Protein 2H13 (pdb70)

Radius of gyration: 17.35 Å; Cα contacts (8 Å, |Δi|>4): 1013; chains: 2; bounding box: 45×33×44 Å

CATH classification: 2.130.10.10

Sequence (307 aa):
KPNYALKFTLAGHTKAVSSVKFSPNGEWLASSSADKLIKIWGAYDGKFEKTISGHKLGISDVAWSSDSNLLVSASDDKTLKIWDVSSGKCLKTLKGHSNYVFCCNFNPQSNLIVSGSFDESVRIWDVKTGKCLKTLPAHSDPVSAVHFNRDGSLIVSSSYDGLCRIWDTASGQCLKTLIDDDNPPVSFVKFSPNGKYILAATLDNTLKLWDYSKGKCLKTYTGHKNEKYCIFANFSVTGGKWIVSGSEDNLVYIWNLQTKEIVQKLQGHTDVVISTACHPTENIIASAALENDKTIKLWKSDCARTQ

Solvent-accessible surface area: 11505 Å² total

Organism: Homo sapiens (NCBI:txid9606)

B-factor: mean 12.11, std 8.73, range [2.0, 64.83]

Secondary structure (DSSP, 8-state):
----EEEEEE---SS-EEEEEE-TTSSEEEEEETTSEEEEEETTT--EEEEEE--SS-EEEEEE-TTSSEEEEEETTSEEEEEETTT--EEEEEE--SS-EEEEEE-SSSSEEEEEETTS-EEEEETTT--EEEEE---SS-EEEEEE-TTSSEEEEEETTS-EEEEETTT--EEEEE--SS-PPEEEEEE-TTSSEEEEEETTTEEEEEETTTTEEEEEE-SS--SSS---EEEE-SSS-EEEEE-TTS-EEEEETTT--EEEEE---SS-EEEEEE-SSSSEEEEEE-TTT--EEEEE---/----

GO terms:
  GO:0005634 nucleus (C, IDA)
  GO:0035097 histone methyltransferase complex (C, IDA)
  GO:0045815 transcription initiation-coupled chromatin remodeling (P, IDA)
  GO:0000123 histone acetyltransferase complex (C, IDA)
  GO:0044666 MLL3/4 complex (C, IDA)
  GO:0048188 Set1C/COMPASS complex (C, IDA)
  GO:0071339 MLL1 complex (C, IDA)
  GO:0005634 nucleus (C, EXP)
  GO:0005515 protein binding (F, IPI)
  GO:0005654 nucleoplasm (C, TAS)
  GO:0140672 ATAC complex (C, IDA)
  GO:0000122 negative regulation of transcription by RNA polymerase II (P, IDA)
  GO:0005654 nucleoplasm (C, IDA)
  GO:0140004 histone H3Q5ser reader activity (F, IDA)
  GO:0140109 histone H3K4me1 reader activity (F, IDA)
  GO:0051302 regulation of cell division (P, IDA)
  GO:0006357 regulation of transcription by RNA polymerase II (P, IDA)
  GO:0051726 regulation of cell cycle (P, IMP)
  GO:0090043 regulation of tubulin deacetylation (P, IMP)
  GO:0006355 regulation of DNA-templated transcription (P, IMP)

InterPro domains:
  IPR001680 WD40 repeat [PS50082] (41-82)
  IPR001680 WD40 repeat [PS50082] (83-124)
  IPR001680 WD40 repeat [PS50082] (125-166)
  IPR001680 WD40 repeat [PS50082] (167-208)
  IPR001680 WD40 repeat [PS50082] (210-251)
  IPR001680 WD40 repeat [PS50082] (252-296)
  IPR001680 WD40 repeat [SM00320] (34-73)
  IPR001680 WD40 repeat [SM00320] (76-115)
  IPR001680 WD40 repeat [SM00320] (118-157)
  IPR001680 WD40 repeat [SM00320] (160-199)
  IPR001680 WD40 repeat [SM00320] (202-242)
  IPR001680 WD40 repeat [SM00320] (245-287)
  IPR001680 WD40 repeat [SM00320] (290-331)
  IPR015943 WD40/YVTN repeat-like-containing domain superfamily [G3DSA:2.130.10.10] (20-334)
  IPR019775 WD40 repeat, conserved site [PS00678] (102-116)
  IPR019775 WD40 repeat, conserved site [PS00678] (144-158)
  IPR019775 WD40 repeat, conserved site [PS00678] (186-200)
  IPR019775 WD40 repeat, conserved site [PS00678] (274-288)
  IPR020472 PAC1/LIS1-like, WD-40 repeat [PR00320] (102-116)
  IPR020472 PAC1/LIS1-like, WD-40 repeat [PR00320] (144-158)

Structure (mmCIF, N/CA/C/O backbone):
data_2H13
#
_entry.id   2H13
#
_cell.length_a   78.680
_cell.length_b   98.860
_cell.length_c   80.580
_cell.angle_alpha   90.00
_cell.angle_beta   90.00
_cell.angle_gamma   90.00
#
_symmetry.space_group_name_H-M   'C 2 2 21'
#
loop_
_entity.id
_entity.type
_entity.pdbx_description
1 polymer 'WD-repeat protein 5'
2 polymer 'histone H3 lys-4 dimethylated'
3 water water
#
loop_
_atom_site.group_PDB
_atom_site.id
_atom_site.type_symbol
_atom_site.label_atom_id
_atom_site.label_alt_id
_atom_site.label_comp_id
_atom_site.label_asym_id
_atom_site.label_entity_id
_atom_site.label_seq_id
_atom_site.pdbx_PDB_ins_code
_atom_site.Cartn_x
_atom_site.Cartn_y
_atom_site.Cartn_z
_atom_site.occupancy
_atom_site.B_iso_or_equiv
_atom_site.auth_seq_id
_atom_site.auth_comp_id
_atom_site.auth_asym_id
_atom_site.auth_atom_id
_atom_site.pdbx_PDB_model_num
ATOM 1 N N . LYS A 1 15 ? -41.114 -7.474 -11.353 1.00 15.50 32 LYS A N 1
ATOM 2 C CA . LYS A 1 15 ? -40.195 -8.631 -11.632 1.00 15.34 32 LYS A CA 1
ATOM 3 C C . LYS A 1 15 ? -39.210 -8.219 -12.711 1.00 14.89 32 LYS A C 1
ATOM 4 O O . LYS A 1 15 ? -39.511 -7.359 -13.519 1.00 14.83 32 LYS A O 1
ATOM 10 N N . PRO A 1 16 ? -38.014 -8.821 -12.712 1.00 13.51 33 PRO A N 1
ATOM 11 C CA . PRO A 1 16 ? -37.062 -8.497 -13.766 1.00 13.11 33 PRO A CA 1
ATOM 12 C C . PRO A 1 16 ? -37.397 -9.223 -15.077 1.00 12.73 33 PRO A C 1
ATOM 13 O O . PRO A 1 16 ? -38.236 -10.126 -15.098 1.00 12.55 33 PRO A O 1
ATOM 17 N N . ASN A 1 17 ? -36.741 -8.836 -16.167 1.00 11.58 34 ASN A N 1
ATOM 18 C CA . ASN A 1 17 ? -36.931 -9.531 -17.444 1.00 12.54 34 ASN A CA 1
ATOM 19 C C . ASN A 1 17 ? -35.584 -9.849 -18.074 1.00 10.86 34 ASN A C 1
ATOM 20 O O . ASN A 1 17 ? -35.260 -9.416 -19.184 1.00 10.75 34 ASN A O 1
ATOM 25 N N . TYR A 1 18 ? -34.759 -10.590 -17.327 1.00 8.36 35 TYR A N 1
ATOM 26 C CA . TYR A 1 18 ? -33.457 -10.987 -17.876 1.00 8.85 35 TYR A CA 1
ATOM 27 C C . TYR A 1 18 ? -33.605 -11.793 -19.144 1.00 9.34 35 TYR A C 1
ATOM 28 O O . TYR A 1 18 ? -34.339 -12.797 -19.171 1.00 11.47 35 TYR A O 1
ATOM 37 N N . ALA A 1 19 ? -32.934 -11.335 -20.191 1.00 8.95 36 ALA A N 1
ATOM 38 C CA . ALA A 1 19 ? -32.933 -12.026 -21.477 1.00 8.68 36 ALA A CA 1
ATOM 39 C C . ALA A 1 19 ? -31.482 -12.284 -21.879 1.00 8.91 36 ALA A C 1
ATOM 40 O O . ALA A 1 19 ? -30.588 -11.442 -21.667 1.00 8.71 36 ALA A O 1
ATOM 42 N N . LEU A 1 20 ? -31.258 -13.440 -22.489 1.00 7.45 37 LEU A N 1
ATOM 43 C CA . LEU A 1 20 ? -29.921 -13.829 -22.902 1.00 7.42 37 LEU A CA 1
ATOM 44 C C . LEU A 1 20 ? -29.418 -12.911 -24.017 1.00 7.72 37 LEU A C 1
ATOM 45 O O . LEU A 1 20 ? -30.119 -12.746 -25.041 1.00 7.21 37 LEU A O 1
ATOM 50 N N . LYS A 1 21 ? -28.212 -12.358 -23.830 1.00 7.11 38 LYS A N 1
ATOM 51 C CA . LYS A 1 21 ? -27.602 -11.449 -24.792 1.00 7.25 38 LYS A CA 1
ATOM 52 C C . LYS A 1 21 ? -26.343 -12.033 -25.458 1.00 7.16 38 LYS A C 1
ATOM 53 O O . LYS A 1 21 ? -26.136 -11.860 -26.653 1.00 7.87 38 LYS A O 1
ATOM 59 N N . PHE A 1 22 ? -25.500 -12.728 -24.686 1.00 6.06 39 PHE A N 1
ATOM 60 C CA . PHE A 1 22 ? -24.267 -13.307 -25.240 1.00 7.04 39 PHE A CA 1
ATOM 61 C C . PHE A 1 22 ? -23.964 -14.620 -24.551 1.00 6.59 39 PHE A C 1
ATOM 62 O O . PHE A 1 22 ? -24.268 -14.791 -23.345 1.00 7.72 39 PHE A O 1
ATOM 70 N N . THR A 1 23 ? -23.367 -15.527 -25.336 1.00 6.81 40 THR A N 1
ATOM 71 C CA . THR A 1 23 ? -22.798 -16.769 -24.799 1.00 7.78 40 THR A CA 1
ATOM 72 C C . THR A 1 23 ? -21.298 -16.740 -25.088 1.00 7.23 40 THR A C 1
ATOM 73 O O . THR A 1 23 ? -20.873 -16.413 -26.215 1.00 7.07 40 THR A O 1
ATOM 77 N N . LEU A 1 24 ? -20.514 -17.020 -24.058 1.00 6.69 41 LEU A N 1
ATOM 78 C CA . LEU A 1 24 ? -19.048 -16.849 -24.112 1.00 7.60 41 LEU A CA 1
ATOM 79 C C . LEU A 1 24 ? -18.391 -18.221 -24.055 1.00 8.27 41 LEU A C 1
ATOM 80 O O . LEU A 1 24 ? -18.464 -18.915 -23.043 1.00 8.37 41 LEU A O 1
ATOM 85 N N . ALA A 1 25 ? -17.749 -18.592 -25.160 1.00 7.58 42 ALA A N 1
ATOM 86 C CA . ALA A 1 25 ? -17.090 -19.885 -25.286 1.00 7.04 42 ALA A CA 1
ATOM 87 C C . ALA A 1 25 ? -15.566 -19.665 -25.265 1.00 7.96 42 ALA A C 1
ATOM 88 O O . ALA A 1 25 ? -15.053 -18.689 -25.834 1.00 7.41 42 ALA A O 1
ATOM 90 N N . GLY A 1 26 ? -14.856 -20.528 -24.556 1.00 7.23 43 GLY A N 1
ATOM 91 C CA . GLY A 1 26 ? -13.384 -20.458 -24.618 1.00 6.62 43 GLY A CA 1
ATOM 92 C C . GLY A 1 26 ? -12.790 -21.445 -23.621 1.00 6.07 43 GLY A C 1
ATOM 93 O O . GLY A 1 26 ? -11.734 -22.067 -23.902 1.00 6.58 43 GLY A O 1
ATOM 94 N N . HIS A 1 27 ? -13.412 -21.587 -22.446 1.00 6.23 44 HIS A N 1
ATOM 95 C CA . HIS A 1 27 ? -12.797 -22.529 -21.479 1.00 6.16 44 HIS A CA 1
ATOM 96 C C . HIS A 1 27 ? -12.932 -23.953 -21.989 1.00 7.14 44 HIS A C 1
ATOM 97 O O . HIS A 1 27 ? -13.921 -24.263 -22.676 1.00 6.54 44 HIS A O 1
ATOM 104 N N . THR A 1 28 ? -11.903 -24.779 -21.732 1.00 5.43 45 THR A N 1
ATOM 105 C CA . THR A 1 28 ? -11.901 -26.162 -22.225 1.00 4.99 45 THR A CA 1
ATOM 106 C C . THR A 1 28 ? -12.364 -27.209 -21.221 1.00 5.24 45 THR A C 1
ATOM 107 O O . THR A 1 28 ? -12.429 -28.399 -21.550 1.00 5.27 45 THR A O 1
ATOM 111 N N . LYS A 1 29 ? -12.669 -26.763 -19.993 1.00 6.17 46 LYS A N 1
ATOM 112 C CA . LYS A 1 29 ? -13.304 -27.612 -18.973 1.00 6.15 46 LYS A CA 1
ATOM 113 C C . LYS A 1 29 ? -14.322 -26.726 -18.236 1.00 7.04 46 LYS A C 1
ATOM 114 O O . LYS A 1 29 ? -14.457 -25.502 -18.517 1.00 6.23 46 LYS A O 1
ATOM 120 N N . ALA A 1 30 ? -15.026 -27.377 -17.318 1.00 6.84 47 ALA A N 1
ATOM 121 C CA . ALA A 1 30 ? -16.002 -26.685 -16.461 1.00 6.46 47 ALA A CA 1
ATOM 122 C C . ALA A 1 30 ? -15.500 -25.282 -16.024 1.00 7.20 47 ALA A C 1
ATOM 123 O O . ALA A 1 30 ? -14.332 -25.116 -15.612 1.00 6.79 47 ALA A O 1
ATOM 125 N N . VAL A 1 31 ? -16.370 -24.304 -16.063 1.00 7.19 48 VAL A N 1
ATOM 126 C CA . VAL A 1 31 ? -16.077 -22.965 -15.507 1.00 6.56 48 VAL A CA 1
ATOM 127 C C . VAL A 1 31 ? -16.355 -23.073 -14.014 1.00 7.94 48 VAL A C 1
ATOM 128 O O . VAL A 1 31 ? -17.316 -23.732 -13.613 1.00 9.11 48 VAL A O 1
ATOM 132 N N . SER A 1 32 ? -15.507 -22.438 -13.191 1.00 6.47 49 SER A N 1
ATOM 133 C CA . SER A 1 32 ? -15.716 -22.495 -11.729 1.00 6.34 49 SER A CA 1
ATOM 134 C C . SER A 1 32 ? -16.253 -21.207 -11.108 1.00 6.66 49 SER A C 1
ATOM 135 O O . SER A 1 32 ? -16.962 -21.248 -10.097 1.00 6.19 49 SER A O 1
ATOM 138 N N . SER A 1 33 ? -15.884 -20.042 -11.643 1.00 6.28 50 SER A N 1
ATOM 139 C CA . SER A 1 33 ? -16.344 -18.773 -11.039 1.00 6.28 50 SER A CA 1
ATOM 140 C C . SER A 1 33 ? -16.319 -17.685 -12.116 1.00 8.21 50 SER A C 1
ATOM 141 O O . SER A 1 33 ? -15.450 -17.697 -13.023 1.00 9.23 50 SER A O 1
ATOM 145 N N . VAL A 1 34 ? -17.268 -16.756 -12.010 1.00 6.28 51 VAL A N 1
ATOM 146 C CA . VAL A 1 34 ? -17.253 -15.503 -12.814 1.00 6.45 51 VAL A CA 1
ATOM 147 C C . VAL A 1 34 ? -17.430 -14.312 -11.870 1.00 6.06 51 VAL A C 1
ATOM 148 O O . VAL A 1 34 ? -18.159 -14.399 -10.858 1.00 5.75 51 VAL A O 1
ATOM 152 N N . LYS A 1 35 ? -16.756 -13.203 -12.212 1.00 6.06 52 LYS A N 1
ATOM 153 C CA . LYS A 1 35 ? -16.831 -12.006 -11.361 1.00 5.79 52 LYS A CA 1
ATOM 154 C C . LYS A 1 35 ? -16.689 -10.775 -12.224 1.00 6.42 52 LYS A C 1
ATOM 155 O O . LYS A 1 35 ? -15.815 -10.746 -13.104 1.00 6.45 52 LYS A O 1
ATOM 161 N N . PHE A 1 36 ? -17.524 -9.774 -11.966 1.00 5.59 53 PHE A N 1
ATOM 162 C CA . PHE A 1 36 ? -17.437 -8.506 -12.690 1.00 5.45 53 PHE A CA 1
ATOM 163 C C . PHE A 1 36 ? -16.426 -7.577 -11.976 1.00 6.01 53 PHE A C 1
ATOM 164 O O . PHE A 1 36 ? -16.463 -7.423 -10.727 1.00 6.57 53 PHE A O 1
ATOM 172 N N . SER A 1 37 ? -15.552 -6.922 -12.749 1.00 6.06 54 SER A N 1
ATOM 173 C CA . SER A 1 37 ? -14.663 -5.925 -12.125 1.00 6.67 54 SER A CA 1
ATOM 174 C C . SER A 1 37 ? -15.484 -4.813 -11.451 1.00 7.88 54 SER A C 1
ATOM 175 O O . SER A 1 37 ? -16.588 -4.424 -11.923 1.00 6.80 54 SER A O 1
ATOM 178 N N . PRO A 1 38 ? -14.973 -4.278 -10.331 1.00 7.86 55 PRO A N 1
ATOM 179 C CA . PRO A 1 38 ? -15.712 -3.151 -9.705 1.00 8.32 55 PRO A CA 1
ATOM 180 C C . PRO A 1 38 ? -16.004 -1.926 -10.601 1.00 8.83 55 PRO A C 1
ATOM 181 O O . PRO A 1 38 ? -17.025 -1.257 -10.385 1.00 9.36 55 PRO A O 1
ATOM 185 N N . ASN A 1 39 ? -15.155 -1.665 -11.590 1.00 7.93 56 ASN A N 1
ATOM 186 C CA . ASN A 1 39 ? -15.341 -0.504 -12.482 1.00 8.25 56 ASN A CA 1
ATOM 187 C C . ASN A 1 39 ? -16.311 -0.840 -13.642 1.00 7.75 56 ASN A C 1
ATOM 188 O O . ASN A 1 39 ? -16.549 -0.014 -14.541 1.00 8.55 56 ASN A O 1
ATOM 193 N N . GLY A 1 40 ? -16.857 -2.065 -13.598 1.00 8.10 57 GLY A N 1
ATOM 194 C CA . GLY A 1 40 ? -17.866 -2.473 -14.595 1.00 9.22 57 GLY A CA 1
ATOM 195 C C . GLY A 1 40 ? -17.380 -2.808 -16.005 1.00 9.00 57 GLY A C 1
ATOM 196 O O . GLY A 1 40 ? -18.182 -3.175 -16.875 1.00 9.24 57 GLY A O 1
ATOM 197 N N . GLU A 1 41 ? -16.075 -2.681 -16.255 1.00 7.52 58 GLU A N 1
ATOM 198 C CA . GLU A 1 41 ? -15.595 -2.886 -17.621 1.00 8.11 58 GLU A CA 1
ATOM 199 C C . GLU A 1 41 ? -15.441 -4.360 -18.060 1.00 7.87 58 GLU A C 1
ATOM 200 O O . GLU A 1 41 ? -15.536 -4.681 -19.279 1.00 7.35 58 GLU A O 1
ATOM 206 N N . TRP A 1 42 ? -15.151 -5.234 -17.083 1.00 6.30 59 TRP A N 1
ATOM 207 C CA . TRP A 1 42 ? -14.646 -6.575 -17.396 1.00 6.80 59 TRP A CA 1
ATOM 208 C C . TRP A 1 42 ? -15.370 -7.653 -16.611 1.00 6.69 59 TRP A C 1
ATOM 209 O O . TRP A 1 42 ? -15.890 -7.400 -15.498 1.00 6.35 59 TRP A O 1
ATOM 220 N N . LEU A 1 43 ? -15.431 -8.828 -17.212 1.00 6.28 60 LEU A N 1
ATOM 221 C CA . LEU A 1 43 ? -15.796 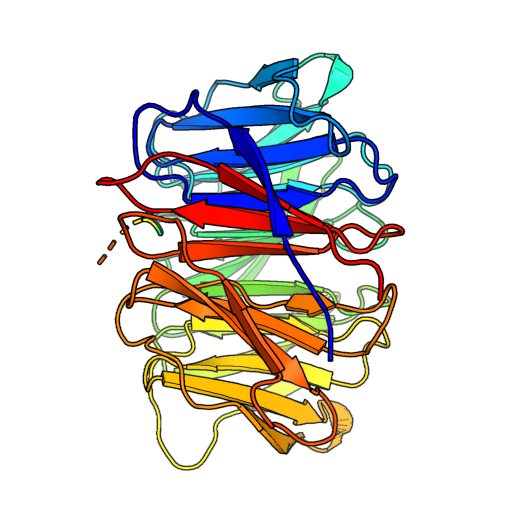-10.052 -16.499 1.00 7.44 60 LEU A CA 1
ATOM 222 C C . LEU A 1 43 ? -14.516 -10.922 -16.449 1.00 8.13 60 LEU A C 1
ATOM 223 O O . LEU A 1 43 ? -13.852 -11.080 -17.501 1.00 8.18 60 LEU A O 1
ATOM 228 N N . ALA A 1 44 ? -14.186 -11.487 -15.274 1.00 6.67 61 ALA A N 1
ATOM 229 C CA . ALA A 1 44 ? -13.125 -12.501 -15.156 1.00 6.52 61 ALA A CA 1
ATOM 230 C C . ALA A 1 44 ? -13.778 -13.844 -14.929 1.00 7.55 61 ALA A C 1
ATOM 231 O O . ALA A 1 44 ? -14.763 -13.939 -14.195 1.00 6.47 61 ALA A O 1
ATOM 233 N N . SER A 1 45 ? -13.229 -14.879 -15.545 1.00 6.36 62 SER A N 1
ATOM 234 C CA . SER A 1 45 ? -13.671 -16.227 -15.285 1.00 6.56 62 SER A CA 1
ATOM 235 C C . SER A 1 45 ? -12.487 -17.114 -14.932 1.00 6.43 62 SER A C 1
ATOM 236 O O . SER A 1 45 ? -11.361 -16.916 -15.419 1.00 6.32 62 SER A O 1
ATOM 239 N N . SER A 1 46 ? -12.746 -18.110 -14.091 1.00 5.61 63 SER A N 1
ATOM 240 C CA . SER A 1 46 ? -11.754 -19.180 -13.799 1.00 5.32 63 SER A CA 1
ATOM 241 C C . SER A 1 46 ? -12.336 -20.528 -14.140 1.00 6.71 63 SER A C 1
ATOM 242 O O . SER A 1 46 ? -13.569 -20.677 -14.245 1.00 6.73 63 SER A O 1
ATOM 245 N N . SER A 1 47 ? -11.452 -21.501 -14.341 1.00 6.01 64 SER A N 1
ATOM 246 C CA . SER A 1 47 ? -11.921 -22.824 -14.787 1.00 5.77 64 SER A CA 1
ATOM 247 C C . SER A 1 47 ? -11.074 -23.967 -14.296 1.00 5.52 64 SER A C 1
ATOM 248 O O . SER A 1 47 ? -9.887 -23.774 -13.957 1.00 6.63 64 SER A O 1
ATOM 251 N N . ALA A 1 48 ? -11.664 -25.154 -14.268 1.00 5.46 65 ALA A N 1
ATOM 252 C CA . ALA A 1 48 ? -10.902 -26.394 -14.085 1.00 6.21 65 ALA A CA 1
ATOM 253 C C . ALA A 1 48 ? -9.763 -26.567 -15.144 1.00 5.19 65 ALA A C 1
ATOM 254 O O . ALA A 1 48 ? -8.878 -27.422 -14.967 1.00 7.09 65 ALA A O 1
ATOM 256 N N . ASP A 1 49 ? -9.845 -25.784 -16.247 1.00 5.86 66 ASP A N 1
ATOM 257 C CA . ASP A 1 49 ? -8.809 -25.867 -17.312 1.00 6.00 66 ASP A CA 1
ATOM 258 C C . ASP A 1 49 ? -7.513 -25.090 -16.919 1.00 5.93 66 ASP A C 1
ATOM 259 O O . ASP A 1 49 ? -6.581 -25.000 -17.744 1.00 6.08 66 ASP A O 1
ATOM 264 N N . LYS A 1 50 ? -7.440 -24.612 -15.659 1.00 5.67 67 LYS A N 1
ATOM 265 C CA . LYS A 1 50 ? -6.237 -23.949 -15.117 1.00 6.24 67 LYS A CA 1
ATOM 266 C C . LYS A 1 50 ? -6.071 -22.512 -15.617 1.00 7.10 67 LYS A C 1
ATOM 267 O O . LYS A 1 50 ? -5.042 -21.894 -15.322 1.00 6.98 67 LYS A O 1
ATOM 273 N N . LEU A 1 51 ? -7.065 -21.983 -16.343 1.00 4.98 68 LEU A N 1
ATOM 274 C CA . LEU A 1 51 ? -6.925 -20.662 -16.953 1.00 6.43 68 LEU A CA 1
ATOM 275 C C . LEU A 1 51 ? -7.908 -19.676 -16.317 1.00 6.39 68 LEU A C 1
ATOM 276 O O . LEU A 1 51 ? -8.979 -20.040 -15.837 1.00 7.27 68 LEU A O 1
ATOM 281 N N . ILE A 1 52 ? -7.508 -18.413 -16.365 1.00 5.82 69 ILE A N 1
ATOM 282 C CA . ILE A 1 52 ? -8.372 -17.269 -16.137 1.00 6.99 69 ILE A CA 1
ATOM 283 C C . ILE A 1 52 ? -8.599 -16.603 -17.501 1.00 6.84 69 ILE A C 1
ATOM 284 O O . ILE A 1 52 ? -7.658 -16.493 -18.296 1.00 7.35 69 ILE A O 1
ATOM 289 N N . LYS A 1 53 ? -9.859 -16.255 -17.814 1.00 5.38 70 LYS A N 1
ATOM 290 C CA . LYS A 1 53 ? -10.157 -15.458 -19.013 1.00 6.31 70 LYS A CA 1
ATOM 291 C C . LYS A 1 53 ? -10.830 -14.145 -18.647 1.00 7.17 70 LYS A C 1
ATOM 292 O O . LYS A 1 53 ? -11.580 -14.075 -17.664 1.00 7.04 70 LYS A O 1
ATOM 298 N N . ILE A 1 54 ? -10.533 -13.127 -19.445 1.00 6.46 71 ILE A N 1
ATOM 299 C CA . ILE A 1 54 ? -11.104 -11.785 -19.293 1.00 6.31 71 ILE A CA 1
ATOM 300 C C . ILE A 1 54 ? -11.984 -11.539 -20.501 1.00 6.14 71 ILE A C 1
ATOM 301 O O . ILE A 1 54 ? -11.572 -11.849 -21.641 1.00 6.44 71 ILE A O 1
ATOM 306 N N . TRP A 1 55 ? -13.163 -10.961 -20.244 1.00 5.42 72 TRP A N 1
ATOM 307 C CA . TRP A 1 55 ? -14.182 -10.724 -21.291 1.00 6.49 72 TRP A CA 1
ATOM 308 C C . TRP A 1 55 ? -14.740 -9.313 -21.085 1.00 7.10 72 TRP A C 1
ATOM 309 O O . TRP A 1 55 ? -14.859 -8.854 -19.937 1.00 6.54 72 TRP A O 1
ATOM 320 N N . GLY A 1 56 ? -15.120 -8.637 -22.155 1.00 7.45 73 GLY A N 1
ATOM 321 C CA . GLY A 1 56 ? -15.813 -7.346 -21.992 1.00 7.89 73 GLY A CA 1
ATOM 322 C C . GLY A 1 56 ? -17.167 -7.572 -21.304 1.00 7.31 73 GLY A C 1
ATOM 323 O O . GLY A 1 56 ? -17.951 -8.470 -21.679 1.00 8.22 73 GLY A O 1
ATOM 324 N N . ALA A 1 57 ? -17.457 -6.743 -20.316 1.00 7.69 74 ALA A N 1
ATOM 325 C CA . ALA A 1 57 ? -18.671 -6.937 -19.512 1.00 6.96 74 ALA A CA 1
ATOM 326 C C . ALA A 1 57 ? -19.915 -6.639 -20.308 1.00 9.00 74 ALA A C 1
ATOM 327 O O . ALA A 1 57 ? -20.972 -7.185 -19.960 1.00 11.05 74 ALA A O 1
ATOM 329 N N . TYR A 1 58 ? -19.810 -5.738 -21.301 1.00 8.97 75 TYR A N 1
ATOM 330 C CA . TYR A 1 58 ? -21.052 -5.244 -21.967 1.00 10.40 75 TYR A CA 1
ATOM 331 C C . TYR A 1 58 ? -21.339 -6.015 -23.245 1.00 12.80 75 TYR A C 1
ATOM 332 O O . TYR A 1 58 ? -22.517 -6.206 -23.627 1.00 14.63 75 TYR A O 1
ATOM 341 N N . ASP A 1 59 ? -20.270 -6.472 -23.893 1.00 12.17 76 ASP A N 1
ATOM 342 C CA . ASP A 1 59 ? -20.357 -7.104 -25.211 1.00 13.15 76 ASP A CA 1
ATOM 343 C C . ASP A 1 59 ? -19.949 -8.572 -25.182 1.00 12.02 76 ASP A C 1
ATOM 344 O O . ASP A 1 59 ? -20.089 -9.280 -26.201 1.00 13.20 76 ASP A O 1
ATOM 349 N N . GLY A 1 60 ? -19.444 -9.047 -24.045 1.00 10.77 77 GLY A N 1
ATOM 350 C CA . GLY A 1 60 ? -19.034 -10.430 -23.969 1.00 9.97 77 GLY A CA 1
ATOM 351 C C . GLY A 1 60 ? -17.776 -10.744 -24.782 1.00 9.65 77 GLY A C 1
ATOM 352 O O . GLY A 1 60 ? -17.412 -11.914 -24.948 1.00 10.72 77 GLY A O 1
ATOM 353 N N . LYS A 1 61 ? -17.099 -9.707 -25.284 1.00 8.48 78 LYS A N 1
ATOM 354 C CA . LYS A 1 61 ? -16.012 -9.960 -26.231 1.00 8.77 78 LYS A CA 1
ATOM 355 C C . LYS A 1 61 ? -14.803 -10.499 -25.478 1.00 8.14 78 LYS A C 1
ATOM 356 O O . LYS A 1 61 ? -14.337 -9.881 -24.503 1.00 6.78 78 LYS A O 1
ATOM 362 N N . PHE A 1 62 ? -14.281 -11.629 -25.953 1.00 7.49 79 PHE A N 1
ATOM 363 C CA . PHE A 1 62 ? -13.089 -12.199 -25.319 1.00 7.61 79 PHE A CA 1
ATOM 364 C C . PHE A 1 62 ? -11.956 -11.192 -25.354 1.00 8.04 79 PHE A C 1
ATOM 365 O O . PHE A 1 62 ? -11.662 -10.630 -26.423 1.00 9.73 79 PHE A O 1
ATOM 373 N N . GLU A 1 63 ? -11.273 -11.019 -24.225 1.00 7.65 80 GLU A N 1
ATOM 374 C CA . GLU A 1 63 ? -10.163 -10.077 -24.132 1.00 7.53 80 GLU A CA 1
ATOM 375 C C . GLU A 1 63 ? -8.790 -10.774 -24.110 1.00 7.58 80 GLU A C 1
ATOM 376 O O . GLU A 1 63 ? -7.943 -10.562 -24.991 1.00 8.02 80 GLU A O 1
ATOM 382 N N . LYS A 1 64 ? -8.558 -11.612 -23.112 1.00 7.12 81 LYS A N 1
ATOM 383 C CA . LYS A 1 64 ? -7.255 -12.289 -23.021 1.00 7.55 81 LYS A CA 1
ATOM 384 C C . LYS A 1 64 ? -7.349 -13.471 -22.049 1.00 7.77 81 LYS A C 1
ATOM 385 O O . LYS A 1 64 ? -8.276 -13.551 -21.241 1.00 6.36 81 LYS A O 1
ATOM 391 N N . THR A 1 65 ? -6.355 -14.356 -22.122 1.00 7.04 82 THR A N 1
ATOM 392 C CA . THR A 1 65 ? -6.218 -15.504 -21.226 1.00 6.68 82 THR A CA 1
ATOM 393 C C . THR A 1 65 ? -5.028 -15.262 -20.321 1.00 7.61 82 THR A C 1
ATOM 394 O O . THR A 1 65 ? -3.968 -14.826 -20.787 1.00 7.44 82 THR A O 1
ATOM 398 N N . ILE A 1 66 ? -5.197 -15.547 -19.032 1.00 6.59 83 ILE A N 1
ATOM 399 C CA . ILE A 1 66 ? -4.117 -15.404 -18.070 1.00 7.13 83 ILE A CA 1
ATOM 400 C C . ILE A 1 66 ? -3.851 -16.821 -17.518 1.00 7.89 83 ILE A C 1
ATOM 401 O O . ILE A 1 66 ? -4.750 -17.498 -17.025 1.00 7.04 83 ILE A O 1
ATOM 406 N N . SER A 1 67 ? -2.595 -17.235 -17.617 1.00 7.30 84 SER A N 1
A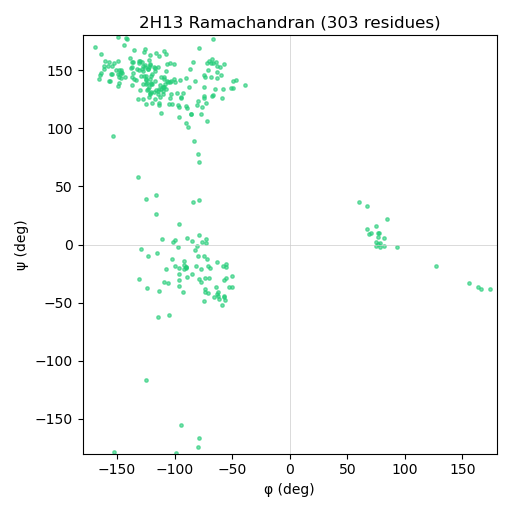TOM 407 C CA . SER A 1 67 ? -2.208 -18.648 -17.406 1.00 7.17 84 SER A CA 1
ATOM 408 C C . SER A 1 67 ? -1.076 -18.705 -16.387 1.00 7.67 84 SER A C 1
ATOM 409 O O . SER A 1 67 ? -0.319 -17.726 -16.227 1.00 6.50 84 SER A O 1
ATOM 413 N N . GLY A 1 68 ? -0.949 -19.858 -15.746 1.00 6.65 85 GLY A N 1
ATOM 414 C CA . GLY A 1 68 ? 0.193 -20.078 -14.847 1.00 6.40 85 GLY A CA 1
ATOM 415 C C . GLY A 1 68 ? -0.058 -21.119 -13.765 1.00 6.30 85 GLY A C 1
ATOM 416 O O . GLY A 1 68 ? 0.869 -21.802 -13.327 1.00 7.36 85 GLY A O 1
ATOM 417 N N . HIS A 1 69 ? -1.301 -21.208 -13.286 1.00 6.50 86 HIS A N 1
ATOM 418 C CA . HIS A 1 69 ? -1.541 -22.259 -12.290 1.00 5.50 86 HIS A CA 1
ATOM 419 C C . HIS A 1 69 ? -1.252 -23.629 -12.889 1.00 5.83 86 HIS A C 1
ATOM 420 O O . HIS A 1 69 ? -1.422 -23.848 -14.118 1.00 6.19 86 HIS A O 1
ATOM 427 N N . LYS A 1 70 ? -0.878 -24.562 -12.020 1.00 5.94 87 LYS A N 1
ATOM 428 C CA . LYS A 1 70 ? -0.501 -25.930 -12.453 1.00 7.50 87 LYS A CA 1
ATOM 429 C C . LYS A 1 70 ? -1.683 -26.913 -12.460 1.00 7.43 87 LYS A C 1
ATOM 430 O O . LYS A 1 70 ? -1.585 -28.012 -13.026 1.00 8.31 87 LYS A O 1
ATOM 436 N N . LEU A 1 71 ? -2.756 -26.537 -11.746 1.00 6.40 88 LEU A N 1
ATOM 437 C CA . LEU A 1 71 ? -3.958 -27.370 -11.656 1.00 7.95 88 LEU A CA 1
ATOM 438 C C . LEU A 1 71 ? -5.167 -26.445 -11.677 1.00 6.91 88 LEU A C 1
ATOM 439 O O . LEU A 1 71 ? -5.034 -25.203 -11.757 1.00 7.29 88 LEU A O 1
ATOM 444 N N . GLY A 1 72 ? -6.346 -27.058 -11.658 1.00 6.96 89 GLY A N 1
ATOM 445 C CA . GLY A 1 72 ? -7.554 -26.324 -11.830 1.00 6.22 89 GLY A CA 1
ATOM 446 C C . GLY A 1 72 ? -7.768 -25.188 -10.808 1.00 6.66 89 GLY A C 1
ATOM 447 O O . GLY A 1 72 ? -7.214 -25.233 -9.693 1.00 6.47 89 GLY A O 1
ATOM 448 N N . ILE A 1 73 ? -8.553 -24.190 -11.211 1.00 5.16 90 ILE A N 1
ATOM 449 C CA . ILE A 1 73 ? -8.815 -23.023 -10.368 1.00 5.93 90 ILE A CA 1
ATOM 450 C C . ILE A 1 73 ? -10.269 -23.058 -9.892 1.00 5.75 90 ILE A C 1
ATOM 451 O O . ILE A 1 73 ? -11.142 -23.284 -10.724 1.00 8.35 90 ILE A O 1
ATOM 456 N N . SER A 1 74 ? -10.494 -22.845 -8.594 1.00 6.21 91 SER A N 1
ATOM 457 C CA . SER A 1 74 ? -11.868 -22.891 -8.082 1.00 5.28 91 SER A CA 1
ATOM 458 C C . SER A 1 74 ? -12.473 -21.502 -7.906 1.00 7.35 91 SER A C 1
ATOM 459 O O . SER A 1 74 ? -13.710 -21.378 -7.734 1.00 7.76 91 SER A O 1
ATOM 462 N N . ASP A 1 75 ? -11.642 -20.457 -7.852 1.00 6.47 92 ASP A N 1
ATOM 463 C CA . ASP A 1 75 ? -12.187 -19.101 -7.569 1.00 5.93 92 ASP A CA 1
ATOM 464 C C . ASP A 1 75 ? -11.206 -18.034 -8.088 1.00 6.82 92 ASP A C 1
ATOM 465 O O . ASP A 1 75 ? -9.999 -18.284 -8.162 1.00 6.33 92 ASP A O 1
ATOM 470 N N . VAL A 1 76 ? -11.755 -16.850 -8.413 1.00 6.66 93 VAL A N 1
ATOM 471 C CA . VAL A 1 76 ? -10.941 -15.693 -8.823 1.00 7.25 93 VAL A CA 1
ATOM 472 C C . VAL A 1 76 ? -11.687 -14.480 -8.295 1.00 7.16 93 VAL A C 1
ATOM 473 O O . VAL A 1 76 ? -12.915 -14.534 -8.154 1.00 7.11 93 VAL A O 1
ATOM 477 N N . ALA A 1 77 ? -10.947 -13.446 -7.946 1.00 5.67 94 ALA A N 1
ATOM 478 C CA . ALA A 1 77 ? -11.561 -12.268 -7.330 1.00 6.53 94 ALA A CA 1
ATOM 479 C C . ALA A 1 77 ? -10.801 -11.013 -7.712 1.00 7.33 94 ALA A C 1
ATOM 480 O O . ALA A 1 77 ? -9.574 -11.053 -7.835 1.00 6.94 94 ALA A O 1
ATOM 482 N N . TRP A 1 78 ? -11.515 -9.912 -7.895 1.00 6.11 95 TRP A N 1
ATOM 483 C CA . TRP A 1 78 ? -10.920 -8.626 -8.266 1.00 6.80 95 TRP A CA 1
ATOM 484 C C . TRP A 1 78 ? -10.512 -7.742 -7.073 1.00 7.55 95 TRP A C 1
ATOM 485 O O . TRP A 1 78 ? -11.237 -7.683 -6.037 1.00 6.56 95 TRP A O 1
ATOM 496 N N . SER A 1 79 ? -9.396 -7.022 -7.217 1.00 6.43 96 SER A N 1
ATOM 497 C CA . SER A 1 79 ? -9.088 -5.932 -6.287 1.00 7.57 96 SER A CA 1
ATOM 498 C C . SER A 1 79 ? -10.120 -4.799 -6.502 1.00 8.22 96 SER A C 1
ATOM 499 O O . SER A 1 79 ? -10.803 -4.720 -7.556 1.00 7.61 96 SER A O 1
ATOM 502 N N . SER A 1 80 ? -10.256 -3.949 -5.482 1.00 9.11 97 SER A N 1
ATOM 503 C CA . SER A 1 80 ? -11.334 -2.980 -5.550 1.00 9.87 97 SER A CA 1
ATOM 504 C C . SER A 1 80 ? -11.089 -1.892 -6.643 1.00 8.58 97 SER A C 1
ATOM 505 O O . SER A 1 80 ? -12.059 -1.272 -7.098 1.00 10.31 97 SER A O 1
ATOM 508 N N . ASP A 1 81 ? -9.831 -1.713 -7.053 1.00 8.61 98 ASP A N 1
ATOM 509 C CA . ASP A 1 81 ? -9.478 -0.745 -8.147 1.00 8.91 98 ASP A CA 1
ATOM 510 C C . ASP A 1 81 ? -9.522 -1.413 -9.573 1.00 8.06 98 ASP A C 1
ATOM 511 O O . ASP A 1 81 ? -9.175 -0.774 -10.587 1.00 7.41 98 ASP A O 1
ATOM 516 N N . SER A 1 82 ? -9.972 -2.668 -9.621 1.00 7.76 99 SER A N 1
ATOM 517 C CA . SER A 1 82 ? -10.138 -3.408 -10.893 1.00 7.31 99 SER A CA 1
ATOM 518 C C . SER A 1 82 ? -8.806 -3.709 -11.584 1.00 7.46 99 SER A C 1
ATOM 519 O O . SER A 1 82 ? -8.836 -4.191 -12.741 1.00 8.71 99 SER A O 1
ATOM 522 N N . ASN A 1 83 ? -7.673 -3.542 -10.864 1.00 5.46 100 ASN A N 1
ATOM 523 C CA . ASN A 1 83 ? -6.354 -3.746 -11.522 1.00 6.61 100 ASN A CA 1
ATOM 524 C C . ASN A 1 83 ? -5.746 -5.125 -11.327 1.00 6.47 100 ASN A C 1
ATOM 525 O O . ASN A 1 83 ? -4.927 -5.583 -12.152 1.00 6.69 100 ASN A O 1
ATOM 530 N N . LEU A 1 84 ? -6.140 -5.770 -10.233 1.00 5.99 101 LEU A N 1
ATOM 531 C CA . LEU A 1 84 ? -5.570 -7.066 -9.841 1.00 7.37 101 LEU A CA 1
ATOM 532 C C . LEU A 1 84 ? -6.621 -8.137 -9.730 1.00 7.13 101 LEU A C 1
ATOM 533 O O . LEU A 1 84 ? -7.810 -7.845 -9.471 1.00 4.81 101 LEU A O 1
ATOM 538 N N . LEU A 1 85 ? -6.187 -9.393 -9.898 1.00 6.23 102 LEU A N 1
ATOM 539 C CA . LEU A 1 85 ? -7.014 -10.565 -9.583 1.00 6.02 102 LEU A CA 1
ATOM 540 C C . LEU A 1 85 ? -6.258 -11.392 -8.581 1.00 6.36 102 LEU A C 1
ATOM 541 O O . LEU A 1 85 ? -5.018 -11.364 -8.570 1.00 7.46 102 LEU A O 1
ATOM 546 N N . VAL A 1 86 ? -7.001 -12.146 -7.776 1.00 5.87 103 VAL A N 1
ATOM 547 C CA . VAL A 1 86 ? -6.372 -13.242 -7.031 1.00 6.35 103 VAL A CA 1
ATOM 548 C C . VAL A 1 86 ? -7.131 -14.509 -7.376 1.00 6.65 103 VAL A C 1
ATOM 549 O O . VAL A 1 86 ? -8.373 -14.438 -7.548 1.00 6.37 103 VAL A O 1
ATOM 553 N N . SER A 1 87 ? -6.423 -15.623 -7.528 1.00 6.31 104 SER A N 1
ATOM 554 C CA . SER A 1 87 ? -7.073 -16.892 -7.859 1.00 6.27 104 SER A CA 1
ATOM 555 C C . SER A 1 87 ? -6.652 -17.957 -6.875 1.00 6.33 104 SER A C 1
ATOM 556 O O . SER A 1 87 ? -5.569 -17.867 -6.286 1.00 6.31 104 SER A O 1
ATOM 559 N N . ALA A 1 88 ? -7.523 -18.953 -6.701 1.00 5.97 105 ALA A N 1
ATOM 560 C CA . ALA A 1 88 ? -7.301 -20.049 -5.757 1.00 4.63 105 ALA A CA 1
ATOM 561 C C . ALA A 1 88 ? -7.328 -21.368 -6.515 1.00 5.69 105 ALA A C 1
ATOM 562 O O . ALA A 1 88 ? -8.305 -21.667 -7.241 1.00 6.01 105 ALA A O 1
ATOM 564 N N . SER A 1 89 ? -6.303 -22.186 -6.309 1.00 4.89 106 SER A N 1
ATOM 565 C CA . SER A 1 89 ? -6.127 -23.366 -7.160 1.00 5.09 106 SER A CA 1
ATOM 566 C C . SER A 1 89 ? -5.888 -24.651 -6.384 1.00 5.52 106 SER A C 1
ATOM 567 O O . SER A 1 89 ? -5.336 -24.643 -5.244 1.00 6.02 106 SER A O 1
ATOM 570 N N . ASP A 1 90 ? -6.216 -25.765 -7.046 1.00 5.33 107 ASP A N 1
ATOM 571 C CA . ASP A 1 90 ? -5.861 -27.089 -6.532 1.00 5.55 107 ASP A CA 1
ATOM 572 C C . ASP A 1 90 ? -4.318 -27.296 -6.451 1.00 4.40 107 ASP A C 1
ATOM 573 O O . ASP A 1 90 ? -3.869 -28.281 -5.844 1.00 6.06 107 ASP A O 1
ATOM 578 N N . ASP A 1 91 ? -3.541 -26.410 -7.123 1.00 4.46 108 ASP A N 1
ATOM 579 C CA . ASP A 1 91 ? -2.075 -26.521 -6.957 1.00 4.92 108 ASP A CA 1
ATOM 580 C C . ASP A 1 91 ? -1.623 -26.049 -5.572 1.00 4.08 108 ASP A C 1
ATOM 581 O O . ASP A 1 91 ? -0.413 -25.952 -5.314 1.00 4.73 108 ASP A O 1
ATOM 586 N N . LYS A 1 92 ? -2.586 -25.709 -4.717 1.00 4.24 109 LYS A N 1
ATOM 587 C CA . LYS A 1 92 ? -2.335 -25.327 -3.303 1.00 4.97 109 LYS A CA 1
ATOM 588 C C . LYS A 1 92 ? -1.794 -23.904 -3.160 1.00 5.31 109 LYS A C 1
ATOM 589 O O . LYS A 1 92 ? -1.358 -23.509 -2.027 1.00 6.51 109 LYS A O 1
ATOM 595 N N . THR A 1 93 ? -1.822 -23.141 -4.265 1.00 6.18 110 THR A N 1
ATOM 596 C CA . THR A 1 93 ? -1.420 -21.760 -4.186 1.00 6.14 110 THR A CA 1
ATOM 597 C C . THR A 1 93 ? -2.602 -20.854 -4.434 1.00 7.29 110 THR A C 1
ATOM 598 O O . THR A 1 93 ? -3.616 -21.251 -5.020 1.00 6.63 110 THR A O 1
ATOM 602 N N . LEU A 1 94 ? -2.411 -19.608 -4.021 1.00 6.89 111 LEU A N 1
ATOM 603 C CA . LEU A 1 94 ? -3.124 -18.503 -4.700 1.00 7.40 111 LEU A CA 1
ATOM 604 C C . LEU A 1 94 ? -2.149 -17.728 -5.570 1.00 7.77 111 LEU A C 1
ATOM 605 O O . LEU A 1 94 ? -0.930 -17.728 -5.265 1.00 6.69 111 LEU A O 1
ATOM 610 N N . LYS A 1 95 ? -2.643 -17.064 -6.609 1.00 5.86 112 LYS A N 1
ATOM 611 C CA . LYS A 1 95 ? -1.750 -16.214 -7.400 1.00 5.88 112 LYS A CA 1
ATOM 612 C C . LYS A 1 95 ? -2.376 -14.836 -7.493 1.00 6.60 112 LYS A C 1
ATOM 613 O O . LYS A 1 95 ? -3.636 -14.743 -7.681 1.00 7.06 112 LYS A O 1
ATOM 619 N N . ILE A 1 96 ? -1.536 -13.806 -7.357 1.00 5.41 113 ILE A N 1
ATOM 620 C CA . ILE A 1 96 ? -1.996 -12.410 -7.531 1.00 5.51 113 ILE A CA 1
ATOM 621 C C . ILE A 1 96 ? -1.511 -11.987 -8.909 1.00 6.03 113 ILE A C 1
ATOM 622 O O . ILE A 1 96 ? -0.328 -12.177 -9.218 1.00 6.30 113 ILE A O 1
ATOM 627 N N . TRP A 1 97 ? -2.441 -11.445 -9.708 1.00 5.76 114 TRP A N 1
ATOM 628 C CA . TRP A 1 97 ? -2.168 -11.105 -11.095 1.00 5.45 114 TRP A CA 1
ATOM 629 C C . TRP A 1 97 ? -2.363 -9.622 -11.369 1.00 7.20 114 TRP A C 1
ATOM 630 O O . TRP A 1 97 ? -3.349 -9.048 -10.924 1.00 6.73 114 TRP A O 1
ATOM 641 N N . ASP A 1 98 ? -1.451 -9.035 -12.133 1.00 5.45 115 ASP A N 1
ATOM 642 C CA . ASP A 1 98 ? -1.675 -7.702 -12.703 1.00 5.89 115 ASP A CA 1
ATOM 643 C C . ASP A 1 98 ? -2.452 -7.938 -14.007 1.00 6.72 115 ASP A C 1
ATOM 644 O O . ASP A 1 98 ? -1.931 -8.545 -14.952 1.00 7.86 115 ASP A O 1
ATOM 649 N N . VAL A 1 99 ? -3.705 -7.509 -14.052 1.00 6.58 116 VAL A N 1
ATOM 650 C CA . VAL A 1 99 ? -4.539 -7.838 -15.189 1.00 7.81 116 VAL A CA 1
ATOM 651 C C . VAL A 1 99 ? -3.997 -7.261 -16.487 1.00 7.29 116 VAL A C 1
ATOM 652 O O . VAL A 1 99 ? -3.914 -7.975 -17.480 1.00 7.99 116 VAL A O 1
ATOM 656 N N . SER A 1 100 ? -3.570 -5.998 -16.437 1.00 6.40 117 SER A N 1
ATOM 657 C CA . SER A 1 100 ? -3.151 -5.306 -17.679 1.00 7.93 117 SER A CA 1
ATOM 658 C C . SER A 1 100 ? -1.940 -5.989 -18.322 1.00 7.13 117 SER A C 1
ATOM 659 O O . SER A 1 100 ? -1.898 -6.147 -19.541 1.00 8.43 117 SER A O 1
ATOM 663 N N . SER A 1 101 ? -0.978 -6.404 -17.495 1.00 6.32 118 SER A N 1
ATOM 664 C CA . SER A 1 101 ? 0.249 -7.014 -18.031 1.00 5.56 118 SER A CA 1
ATOM 665 C C . SER A 1 101 ? 0.106 -8.524 -18.161 1.00 5.40 118 SER A C 1
ATOM 666 O O . SER A 1 101 ? 0.914 -9.152 -18.841 1.00 5.81 118 SER A O 1
ATOM 669 N N . GLY A 1 102 ? -0.866 -9.107 -17.448 1.00 5.58 119 GLY A N 1
ATOM 670 C CA . GLY A 1 102 ? -1.011 -10.586 -17.367 1.00 7.04 119 GLY A CA 1
ATOM 671 C C . GLY A 1 102 ? 0.010 -11.261 -16.433 1.00 7.16 119 GLY A C 1
ATOM 672 O O . GLY A 1 102 ? -0.028 -12.501 -16.256 1.00 9.26 119 GLY A O 1
ATOM 673 N N . LYS A 1 103 ? 0.879 -10.457 -15.802 1.00 6.37 120 LYS A N 1
ATOM 674 C CA . LYS A 1 103 ? 1.925 -11.037 -14.941 1.00 6.82 120 LYS A CA 1
ATOM 675 C C . LYS A 1 103 ? 1.410 -11.553 -13.607 1.00 6.36 120 LYS A C 1
ATOM 676 O O . LYS A 1 103 ? 0.635 -10.892 -12.915 1.00 5.90 120 LYS A O 1
ATOM 682 N N . CYS A 1 104 ? 1.874 -12.747 -13.247 1.00 6.40 121 CYS A N 1
ATOM 683 C CA . CYS A 1 104 ? 1.716 -13.226 -11.869 1.00 6.61 121 CYS A CA 1
ATOM 684 C C . CYS A 1 104 ? 2.653 -12.461 -10.922 1.00 6.00 121 CYS A C 1
ATOM 685 O O . CYS A 1 104 ? 3.884 -12.638 -10.981 1.00 8.31 121 CYS A O 1
ATOM 688 N N . LEU A 1 105 ? 2.108 -11.547 -10.111 1.00 6.02 122 LEU A N 1
ATOM 689 C CA . LEU A 1 105 ? 2.943 -10.761 -9.188 1.00 6.69 122 LEU A CA 1
ATOM 690 C C . LEU A 1 105 ? 3.534 -11.544 -8.001 1.00 7.45 122 LEU A C 1
ATOM 691 O O . LEU A 1 105 ? 4.694 -11.310 -7.589 1.00 8.17 122 LEU A O 1
ATOM 696 N N . LYS A 1 106 ? 2.703 -12.410 -7.429 1.00 5.87 123 LYS A N 1
ATOM 697 C CA . LYS A 1 106 ? 3.084 -13.214 -6.276 1.00 6.10 123 LYS A CA 1
ATOM 698 C C . LYS A 1 106 ? 2.349 -14.551 -6.379 1.00 7.36 123 LYS A C 1
ATOM 699 O O . LYS A 1 106 ? 1.208 -14.617 -6.884 1.00 6.78 123 LYS A O 1
ATOM 705 N N . THR A 1 107 ? 3.021 -15.592 -5.898 1.00 6.35 124 THR A N 1
ATOM 706 C CA . THR A 1 107 ? 2.410 -16.901 -5.670 1.00 6.31 124 THR A CA 1
ATOM 707 C C . THR A 1 107 ? 2.412 -17.133 -4.160 1.00 7.38 124 THR A C 1
ATOM 708 O O . THR A 1 107 ? 3.451 -17.068 -3.489 1.00 6.52 124 THR A O 1
ATOM 712 N N . LEU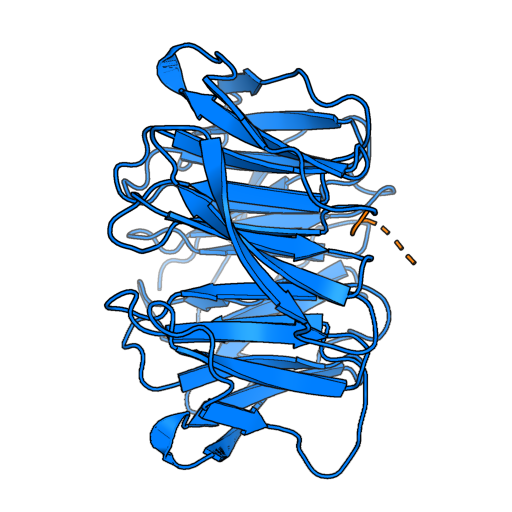 A 1 108 ? 1.214 -17.343 -3.634 1.00 6.14 125 LEU A N 1
ATOM 713 C CA . LEU A 1 108 ? 0.999 -17.381 -2.187 1.00 7.18 125 LEU A CA 1
ATOM 714 C C . LEU A 1 108 ? 1.028 -18.855 -1.783 1.00 7.13 125 LEU A C 1
ATOM 715 O O . LEU A 1 108 ? 0.088 -19.619 -2.082 1.00 6.23 125 LEU A O 1
ATOM 720 N N . LYS A 1 109 ? 2.100 -19.217 -1.078 1.00 6.93 126 LYS A N 1
ATOM 721 C CA . LYS A 1 109 ? 2.311 -20.598 -0.634 1.00 7.67 126 LYS A CA 1
ATOM 722 C C . LYS A 1 109 ? 2.123 -20.674 0.878 1.00 7.97 126 LYS A C 1
ATOM 723 O O . LYS A 1 109 ? 2.668 -19.822 1.630 1.00 8.49 126 LYS A O 1
ATOM 729 N N . GLY A 1 110 ? 1.408 -21.698 1.373 1.00 6.45 127 GLY A N 1
ATOM 730 C CA . GLY A 1 110 ? 1.225 -21.838 2.808 1.00 7.03 127 GLY A CA 1
ATOM 731 C C . GLY A 1 110 ? 0.124 -22.835 3.082 1.00 6.74 127 GLY A C 1
ATOM 732 O O . GLY A 1 110 ? 0.228 -23.653 4.013 1.00 7.70 127 GLY A O 1
ATOM 733 N N . HIS A 1 111 ? -0.938 -22.814 2.264 1.00 5.66 128 HIS A N 1
ATOM 734 C CA . HIS A 1 111 ? -1.938 -23.870 2.479 1.00 6.76 128 HIS A CA 1
ATOM 735 C C . HIS A 1 111 ? -1.346 -25.250 2.216 1.00 5.81 128 HIS A C 1
ATOM 736 O O . HIS A 1 111 ? -0.421 -25.392 1.387 1.00 5.86 128 HIS A O 1
ATOM 743 N N . SER A 1 112 ? -1.832 -26.252 2.945 1.00 5.68 129 SER A N 1
ATOM 744 C CA . SER A 1 112 ? -1.331 -27.630 2.771 1.00 5.97 129 SER A CA 1
ATOM 745 C C . SER A 1 112 ? -2.222 -28.516 1.921 1.00 6.82 129 SER A C 1
ATOM 746 O O . SER A 1 112 ? -1.943 -29.704 1.749 1.00 6.79 129 SER A O 1
ATOM 749 N N . ASN A 1 113 ? -3.293 -27.938 1.382 1.00 7.06 130 ASN A N 1
ATOM 750 C CA . ASN A 1 113 ? -4.173 -28.646 0.508 1.00 7.17 130 ASN A CA 1
ATOM 751 C C . ASN A 1 113 ? -4.843 -27.652 -0.434 1.00 7.25 130 ASN A C 1
ATOM 752 O O . ASN A 1 113 ? -4.568 -26.423 -0.362 1.00 5.59 130 ASN A O 1
ATOM 757 N N . TYR A 1 114 ? -5.728 -28.155 -1.302 1.00 5.91 131 TYR A N 1
ATOM 758 C CA . TYR A 1 114 ? -6.318 -27.289 -2.345 1.00 6.35 131 TYR A CA 1
ATOM 759 C C . TYR A 1 114 ? -6.810 -25.948 -1.797 1.00 6.78 131 TYR A C 1
ATOM 760 O O . TYR A 1 114 ? -7.439 -25.906 -0.708 1.00 6.89 131 TYR A O 1
ATOM 769 N N . VAL A 1 115 ? -6.613 -24.876 -2.566 1.00 6.16 132 VAL A N 1
ATOM 770 C CA . VAL A 1 115 ? -7.203 -23.598 -2.158 1.00 5.57 132 VAL A CA 1
ATOM 771 C C . VAL A 1 115 ? -8.517 -23.412 -2.937 1.00 5.34 132 VAL A C 1
ATOM 772 O O . VAL A 1 115 ? -8.533 -23.588 -4.174 1.00 6.57 132 VAL A O 1
ATOM 776 N N . PHE A 1 116 ? -9.579 -23.091 -2.215 1.00 5.80 133 PHE A N 1
ATOM 777 C CA . PHE A 1 116 ? -10.940 -23.193 -2.804 1.00 5.82 133 PHE A CA 1
ATOM 778 C C . PHE A 1 116 ? -11.612 -21.855 -3.075 1.00 5.60 133 PHE A C 1
ATOM 779 O O . PHE A 1 116 ? -12.508 -21.730 -3.924 1.00 6.44 133 PHE A O 1
ATOM 787 N N . CYS A 1 117 ? -11.295 -20.875 -2.226 1.00 5.41 134 CYS A N 1
ATOM 788 C CA . CYS A 1 117 ? -12.027 -19.594 -2.227 1.00 5.32 134 CYS A CA 1
ATOM 789 C C . CYS A 1 117 ? -11.104 -18.463 -1.833 1.00 5.89 134 CYS A C 1
ATOM 790 O O . CYS A 1 117 ? -10.114 -18.670 -1.106 1.00 6.10 134 CYS A O 1
ATOM 793 N N . CYS A 1 118 ? -11.395 -17.276 -2.352 1.00 5.77 135 CYS A N 1
ATOM 794 C CA . CYS A 1 118 ? -10.527 -16.147 -2.078 1.00 5.88 135 CYS A CA 1
ATOM 795 C C . CYS A 1 118 ? -11.224 -14.827 -2.318 1.00 6.83 135 CYS A C 1
ATOM 796 O O . CYS A 1 118 ? -12.203 -14.743 -3.050 1.00 6.76 135 CYS A O 1
ATOM 799 N N . ASN A 1 119 ? -10.687 -13.811 -1.676 1.00 6.07 136 ASN A N 1
ATOM 800 C CA . ASN A 1 119 ? -11.200 -12.433 -1.815 1.00 6.58 136 ASN A CA 1
ATOM 801 C C . ASN A 1 119 ? -10.182 -11.420 -1.307 1.00 7.59 136 ASN A C 1
ATOM 802 O O . ASN A 1 119 ? -9.409 -11.717 -0.367 1.00 8.21 136 ASN A O 1
ATOM 807 N N . PHE A 1 120 ? -10.169 -10.230 -1.923 1.00 6.91 137 PHE A N 1
ATOM 808 C CA . PHE A 1 120 ? -9.439 -9.115 -1.317 1.00 6.61 137 PHE A CA 1
ATOM 809 C C . PHE A 1 120 ? -10.324 -8.436 -0.278 1.00 8.06 137 PHE A C 1
ATOM 810 O O . PHE A 1 120 ? -11.536 -8.463 -0.395 1.00 8.41 137 PHE A O 1
ATOM 818 N N . ASN A 1 121 ? -9.695 -7.743 0.677 1.00 8.73 138 ASN A N 1
ATOM 819 C CA . ASN A 1 121 ? -10.479 -6.801 1.521 1.00 10.76 138 ASN A CA 1
ATOM 820 C C . ASN A 1 121 ? -10.863 -5.572 0.662 1.00 13.36 138 ASN A C 1
ATOM 821 O O . ASN A 1 121 ? -10.235 -5.343 -0.387 1.00 12.50 138 ASN A O 1
ATOM 826 N N . PRO A 1 122 ? -11.956 -4.829 1.033 1.00 14.98 139 PRO A N 1
ATOM 827 C CA . PRO A 1 122 ? -12.371 -3.646 0.252 1.00 15.29 139 PRO A CA 1
ATOM 828 C C . PRO A 1 122 ? -11.215 -2.675 -0.024 1.00 16.25 139 PRO A C 1
ATOM 829 O O . PRO A 1 122 ? -11.132 -2.093 -1.117 1.00 16.00 139 PRO A O 1
ATOM 833 N N . GLN A 1 123 ? -10.320 -2.528 0.932 1.00 14.61 140 GLN A N 1
ATOM 834 C CA . GLN A 1 123 ? -9.138 -1.740 0.735 1.00 16.39 140 GLN A CA 1
ATOM 835 C C . GLN A 1 123 ? -8.234 -2.320 -0.371 1.00 16.05 140 GLN A C 1
ATOM 836 O O . GLN A 1 123 ? -7.715 -1.566 -1.202 1.00 15.87 140 GLN A O 1
ATOM 839 N N . SER A 1 124 ? -8.086 -3.658 -0.357 1.00 12.78 141 SER A N 1
ATOM 840 C CA . SER A 1 124 ? -7.270 -4.430 -1.296 1.00 13.65 141 SER A CA 1
ATOM 841 C C . SER A 1 124 ? -5.780 -4.541 -0.946 1.00 12.90 141 SER A C 1
ATOM 842 O O . SER A 1 124 ? -4.946 -4.852 -1.811 1.00 15.56 141 SER A O 1
ATOM 845 N N . ASN A 1 125 ? -5.435 -4.349 0.336 1.00 11.52 142 ASN A N 1
ATOM 846 C CA . ASN A 1 125 ? -4.109 -4.644 0.890 1.00 10.71 142 ASN A CA 1
ATOM 847 C C . ASN A 1 125 ? -3.960 -6.061 1.477 1.00 10.72 142 ASN A C 1
ATOM 848 O O . ASN A 1 125 ? -2.865 -6.516 1.767 1.00 11.14 142 ASN A O 1
ATOM 853 N N . LEU A 1 126 ? -5.099 -6.744 1.679 1.00 9.49 143 LEU A N 1
ATOM 854 C CA . LEU A 1 126 ? -5.117 -8.103 2.205 1.00 9.37 143 LEU A CA 1
ATOM 855 C C . LEU A 1 126 ? -5.904 -9.006 1.271 1.00 8.51 143 LEU A C 1
ATOM 856 O O . LEU A 1 126 ? -6.831 -8.580 0.598 1.00 9.00 143 LEU A O 1
ATOM 861 N N . ILE A 1 127 ? -5.528 -10.276 1.304 1.00 8.00 144 ILE A N 1
ATOM 862 C CA . ILE A 1 127 ? -6.308 -11.367 0.691 1.00 6.93 144 ILE A CA 1
ATOM 863 C C . ILE A 1 127 ? -6.682 -12.352 1.775 1.00 7.45 144 ILE A C 1
ATOM 864 O O . ILE A 1 127 ? -5.853 -12.637 2.644 1.00 7.52 144 ILE A O 1
ATOM 869 N N . VAL A 1 128 ? -7.923 -12.840 1.707 1.00 6.18 145 VAL A N 1
ATOM 870 C CA . VAL A 1 128 ? -8.314 -13.958 2.545 1.00 5.93 145 VAL A CA 1
ATOM 871 C C . VAL A 1 128 ? -8.539 -15.169 1.652 1.00 6.40 145 VAL A C 1
ATOM 872 O O . VAL A 1 128 ? -9.053 -15.054 0.534 1.00 6.68 145 VAL A O 1
ATOM 876 N N . SER A 1 129 ? -8.172 -16.321 2.190 1.00 4.85 146 SER A N 1
ATOM 877 C CA . SER A 1 129 ? -8.314 -17.583 1.423 1.00 4.96 146 SER A CA 1
ATOM 878 C C . SER A 1 129 ? -8.838 -18.691 2.325 1.00 5.42 146 SER A C 1
ATOM 879 O O . SER A 1 129 ? -8.610 -18.651 3.538 1.00 5.91 146 SER A O 1
ATOM 882 N N . GLY A 1 130 ? -9.546 -19.646 1.714 1.00 4.92 147 GLY A N 1
ATOM 883 C CA . GLY A 1 130 ? -9.997 -20.828 2.416 1.00 4.67 147 GLY A CA 1
ATOM 884 C C . GLY A 1 130 ? -9.585 -22.069 1.656 1.00 5.04 147 GLY A C 1
ATOM 885 O O . GLY A 1 130 ? -9.517 -22.055 0.424 1.00 5.30 147 GLY A O 1
ATOM 886 N N . SER A 1 131 ? -9.376 -23.152 2.408 1.00 4.33 148 SER A N 1
ATOM 887 C CA . SER A 1 131 ? -8.762 -24.334 1.805 1.00 5.64 148 SER A CA 1
ATOM 888 C C . SER A 1 131 ? -9.399 -25.657 2.249 1.00 5.83 148 SER A C 1
ATOM 889 O O . SER A 1 131 ? -10.051 -25.749 3.310 1.00 6.43 148 SER A O 1
ATOM 892 N N . PHE A 1 132 ? -9.165 -26.689 1.439 1.00 6.23 149 PHE A N 1
ATOM 893 C CA . PHE A 1 132 ? -9.445 -28.062 1.898 1.00 7.34 149 PHE A CA 1
ATOM 894 C C . PHE A 1 132 ? -8.676 -28.457 3.183 1.00 6.87 149 PHE A C 1
ATOM 895 O O . PHE A 1 132 ? -9.052 -29.436 3.889 1.00 8.58 149 PHE A O 1
ATOM 903 N N . ASP A 1 133 ? -7.604 -27.707 3.483 1.00 6.21 150 ASP A N 1
ATOM 904 C CA . ASP A 1 133 ? -6.823 -27.997 4.705 1.00 5.60 150 ASP A CA 1
ATOM 905 C C . ASP A 1 133 ? -7.537 -27.500 6.004 1.00 5.37 150 ASP A C 1
ATOM 906 O O . ASP A 1 133 ? -6.980 -27.643 7.111 1.00 6.43 150 ASP A O 1
ATOM 911 N N . GLU A 1 134 ? -8.753 -26.926 5.834 1.00 4.88 151 GLU A N 1
ATOM 912 C CA . GLU A 1 134 ? -9.660 -26.589 6.956 1.00 6.00 151 GLU A CA 1
ATOM 913 C C . GLU A 1 134 ? -9.293 -25.249 7.636 1.00 6.30 151 GLU A C 1
ATOM 914 O O . GLU A 1 134 ? -9.904 -24.894 8.673 1.00 7.07 151 GLU A O 1
ATOM 920 N N . SER A 1 135 ? -8.301 -24.533 7.054 1.00 6.05 152 SER A N 1
ATOM 921 C CA . SER A 1 135 ? -7.910 -23.228 7.579 1.00 5.43 152 SER A CA 1
ATOM 922 C C . SER A 1 135 ? -8.356 -22.068 6.671 1.00 6.80 152 SER A C 1
ATOM 923 O O . SER A 1 135 ? -8.690 -22.239 5.496 1.00 6.19 152 SER A O 1
ATOM 926 N N . VAL A 1 136 ? -8.316 -20.899 7.292 1.00 6.35 153 VAL A N 1
ATOM 927 C CA . VAL A 1 136 ? -8.470 -19.626 6.616 1.00 7.09 153 VAL A CA 1
ATOM 928 C C . VAL A 1 136 ? -7.121 -18.904 6.766 1.00 7.34 153 VAL A C 1
ATOM 929 O O . VAL A 1 136 ? -6.591 -18.834 7.880 1.00 7.97 153 VAL A O 1
ATOM 933 N N . ARG A 1 137 ? -6.551 -18.405 5.669 1.00 6.88 154 ARG A N 1
ATOM 934 C CA . ARG A 1 137 ? -5.292 -17.616 5.771 1.00 6.61 154 ARG A CA 1
ATOM 935 C C . ARG A 1 137 ? -5.535 -16.189 5.303 1.00 7.29 154 ARG A C 1
ATOM 936 O O . ARG A 1 137 ? -6.360 -15.954 4.435 1.00 7.59 154 ARG A O 1
ATOM 944 N N . ILE A 1 138 ? -4.790 -15.259 5.896 1.00 6.11 155 ILE A N 1
ATOM 945 C CA . ILE A 1 138 ? -4.871 -13.838 5.554 1.00 7.86 155 ILE A CA 1
ATOM 946 C C . ILE A 1 138 ? -3.457 -13.479 5.106 1.00 7.70 155 ILE A C 1
ATOM 947 O O . ILE A 1 138 ? -2.464 -13.780 5.803 1.00 7.67 155 ILE A O 1
ATOM 952 N N . TRP A 1 139 ? -3.392 -12.841 3.944 1.00 7.20 156 TRP A N 1
ATOM 953 C CA . TRP A 1 139 ? -2.106 -12.598 3.265 1.00 7.18 156 TRP A CA 1
ATOM 954 C C . TRP A 1 139 ? -1.920 -11.121 2.987 1.00 8.16 156 TRP A C 1
ATOM 955 O O . TRP A 1 139 ? -2.886 -10.410 2.588 1.00 8.00 156 TRP A O 1
ATOM 966 N N . ASP A 1 140 ? -0.650 -10.689 3.086 1.00 7.50 157 ASP A N 1
ATOM 967 C CA . ASP A 1 140 ? -0.324 -9.328 2.639 1.00 9.01 157 ASP A CA 1
ATOM 968 C C . ASP A 1 140 ? -0.177 -9.260 1.109 1.00 8.62 157 ASP A C 1
ATOM 969 O O . ASP A 1 140 ? 0.645 -9.990 0.538 1.00 9.33 157 ASP A O 1
ATOM 974 N N . VAL A 1 141 ? -0.937 -8.393 0.455 1.00 9.74 158 VAL A N 1
ATOM 975 C CA . VAL A 1 141 ? -0.938 -8.366 -1.030 1.00 9.70 158 VAL A CA 1
ATOM 976 C C . VAL A 1 141 ? 0.436 -7.929 -1.570 1.00 11.90 158 VAL A C 1
ATOM 977 O O . VAL A 1 141 ? 0.962 -8.543 -2.517 1.00 11.29 158 VAL A O 1
ATOM 981 N N . LYS A 1 142 ? 0.986 -6.872 -0.973 1.00 11.67 159 LYS A N 1
ATOM 982 C CA . LYS A 1 142 ? 2.249 -6.286 -1.481 1.00 13.11 159 LYS A CA 1
ATOM 983 C C . LYS A 1 142 ? 3.427 -7.275 -1.423 1.00 13.78 159 LYS A C 1
ATOM 984 O O . LYS A 1 142 ? 4.177 -7.458 -2.433 1.00 14.50 159 LYS A O 1
ATOM 986 N N . THR A 1 143 ? 3.569 -7.938 -0.282 1.00 14.25 160 THR A N 1
ATOM 987 C CA . THR A 1 143 ? 4.677 -8.885 -0.045 1.00 14.74 160 THR A CA 1
ATOM 988 C C . THR A 1 143 ? 4.371 -10.344 -0.405 1.00 14.19 160 THR A C 1
ATOM 989 O O . THR A 1 143 ? 5.298 -11.103 -0.591 1.00 14.07 160 THR A O 1
ATOM 993 N N . GLY A 1 144 ? 3.083 -10.717 -0.477 1.00 12.42 161 GLY A N 1
ATOM 994 C CA . GLY A 1 144 ? 2.665 -12.073 -0.821 1.00 13.14 161 GLY A CA 1
ATOM 995 C C . GLY A 1 144 ? 2.894 -13.034 0.333 1.00 13.69 161 GLY A C 1
ATOM 996 O O . GLY A 1 144 ? 2.898 -14.250 0.116 1.00 15.94 161 GLY A O 1
ATOM 997 N N . LYS A 1 145 ? 3.095 -12.479 1.522 1.00 13.95 162 LYS A N 1
ATOM 998 C CA . LYS A 1 145 ? 3.445 -13.235 2.742 1.00 14.18 162 LYS A CA 1
ATOM 999 C C . LYS A 1 145 ? 2.155 -13.522 3.513 1.00 12.86 162 LYS A C 1
ATOM 1000 O O . LYS A 1 145 ? 1.280 -12.651 3.629 1.00 12.68 162 LYS A O 1
ATOM 1002 N N . CYS A 1 146 ? 2.082 -14.718 4.092 1.00 11.99 163 CYS A N 1
ATOM 1003 C CA . CYS A 1 146 ? 0.958 -15.046 4.985 1.00 11.64 163 CYS A CA 1
ATOM 1004 C C . CYS A 1 146 ? 1.126 -14.326 6.338 1.00 12.28 163 CYS A C 1
ATOM 1005 O O . CYS A 1 146 ? 2.226 -14.389 6.949 1.00 13.75 163 CYS A O 1
ATOM 1008 N N . LEU A 1 147 ? 0.093 -13.592 6.735 1.00 12.04 164 LEU A N 1
ATOM 1009 C CA . LEU A 1 147 ? 0.092 -12.802 7.988 1.00 12.17 164 LEU A CA 1
ATOM 1010 C C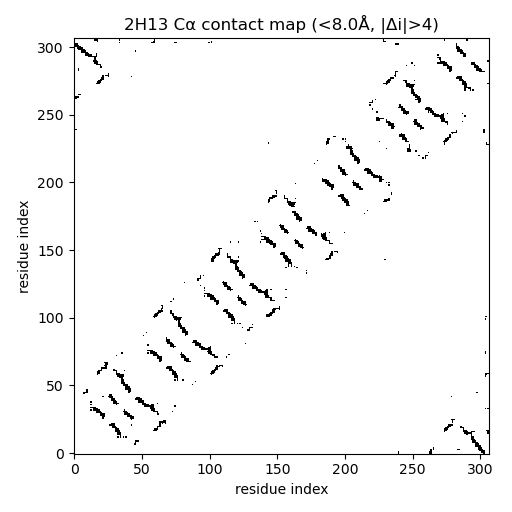 . LEU A 1 147 ? -0.490 -13.610 9.150 1.00 11.64 164 LEU A C 1
ATOM 1011 O O . LEU A 1 147 ? -0.013 -13.513 10.285 1.00 11.27 164 LEU A O 1
ATOM 1016 N N . LYS A 1 148 ? -1.564 -14.354 8.881 1.00 10.44 165 LYS A N 1
ATOM 1017 C CA . LYS A 1 148 ? -2.252 -15.112 9.919 1.00 10.85 165 LYS A CA 1
ATOM 1018 C C . LYS A 1 148 ? -2.872 -16.378 9.313 1.00 9.17 165 LYS A C 1
ATOM 1019 O O . LYS A 1 148 ? -3.290 -16.357 8.157 1.00 8.76 165 LYS A O 1
ATOM 1025 N N . THR A 1 149 ? -2.906 -17.443 10.103 1.00 8.62 166 THR A N 1
ATOM 1026 C CA . THR A 1 149 ? -3.546 -18.704 9.752 1.00 8.24 166 THR A CA 1
ATOM 1027 C C . THR A 1 149 ? -4.528 -18.979 10.875 1.00 7.86 166 THR A C 1
ATOM 1028 O O . THR A 1 149 ? -4.133 -19.036 12.062 1.00 8.31 166 THR A O 1
ATOM 1032 N N . LEU A 1 150 ? -5.803 -19.086 10.510 1.00 5.88 167 LEU A N 1
ATOM 1033 C CA . LEU A 1 150 ? -6.873 -19.301 11.477 1.00 7.37 167 LEU A CA 1
ATOM 1034 C C . LEU A 1 150 ? -7.277 -20.777 11.380 1.00 7.07 167 LEU A C 1
ATOM 1035 O O . LEU A 1 150 ? -7.596 -21.265 10.289 1.00 6.46 167 LEU A O 1
ATOM 1040 N N . PRO A 1 151 ? -7.271 -21.504 12.517 1.00 8.65 168 PRO A N 1
ATOM 1041 C CA . PRO A 1 151 ? -7.707 -22.917 12.519 1.00 8.55 168 PRO A CA 1
ATOM 1042 C C . PRO A 1 151 ? -9.247 -22.918 12.512 1.00 8.76 168 PRO A C 1
ATOM 1043 O O . PRO A 1 151 ? -9.897 -23.238 13.535 1.00 9.31 168 PRO A O 1
ATOM 1047 N N . ALA A 1 152 ? -9.788 -22.531 11.351 1.00 7.83 169 ALA A N 1
ATOM 1048 C CA . ALA A 1 152 ? -11.161 -22.007 11.281 1.00 8.24 169 ALA A CA 1
ATOM 1049 C C . ALA A 1 152 ? -12.253 -23.060 11.430 1.00 7.70 169 ALA A C 1
ATOM 1050 O O . ALA A 1 152 ? -13.296 -22.792 12.047 1.00 7.63 169 ALA A O 1
ATOM 1052 N N . HIS A 1 153 ? -12.012 -24.235 10.848 1.00 7.68 170 HIS A N 1
ATOM 1053 C CA . HIS A 1 153 ? -13.067 -25.243 10.616 1.00 7.51 170 HIS A CA 1
ATOM 1054 C C . HIS A 1 153 ? -12.535 -26.677 10.788 1.00 6.65 170 HIS A C 1
ATOM 1055 O O . HIS A 1 153 ? -11.313 -26.873 10.977 1.00 7.14 170 HIS A O 1
ATOM 1062 N N . SER A 1 154 ? -13.458 -27.647 10.761 1.00 7.50 171 SER A N 1
ATOM 1063 C CA . SER A 1 154 ? -13.073 -29.073 10.865 1.00 6.38 171 SER A CA 1
ATOM 1064 C C . SER A 1 154 ? -13.419 -29.841 9.587 1.00 6.27 171 SER A C 1
ATOM 1065 O O . SER A 1 154 ? -13.579 -31.058 9.613 1.00 8.03 171 SER A O 1
ATOM 1068 N N . ASP A 1 155 ? -13.472 -29.121 8.459 1.00 6.79 172 ASP A N 1
ATOM 1069 C CA . ASP A 1 155 ? -13.752 -29.690 7.157 1.00 6.15 172 ASP A CA 1
ATOM 1070 C C . ASP A 1 155 ? -13.438 -28.575 6.125 1.00 6.46 172 ASP A C 1
ATOM 1071 O O . ASP A 1 155 ? -13.158 -27.454 6.510 1.00 6.45 172 ASP A O 1
ATOM 1076 N N . PRO A 1 156 ? -13.413 -28.918 4.837 1.00 7.01 173 PRO A N 1
ATOM 1077 C CA . PRO A 1 156 ? -13.048 -27.901 3.837 1.00 6.35 173 PRO A CA 1
ATOM 1078 C C . PRO A 1 156 ? -13.808 -26.585 3.984 1.00 7.03 173 PRO A C 1
ATOM 1079 O O . PRO A 1 156 ? -15.026 -26.572 4.308 1.00 7.08 173 PRO A O 1
ATOM 1083 N N . VAL A 1 157 ? -13.084 -25.500 3.766 1.00 6.97 174 VAL A N 1
ATOM 1084 C CA . VAL A 1 157 ? -13.629 -24.157 3.806 1.00 6.65 174 VAL A CA 1
ATOM 1085 C C . VAL A 1 157 ? -14.138 -23.775 2.418 1.00 7.06 174 VAL A C 1
ATOM 1086 O O . VAL A 1 157 ? -13.360 -23.702 1.435 1.00 7.53 174 VAL A O 1
ATOM 1090 N N . SER A 1 158 ? -15.444 -23.525 2.323 1.00 6.51 175 SER A N 1
ATOM 1091 C CA . SER A 1 158 ? -16.059 -23.265 1.014 1.00 6.37 175 SER A CA 1
ATOM 1092 C C . SER A 1 158 ? -16.082 -21.804 0.530 1.00 6.55 175 SER A C 1
ATOM 1093 O O . SER A 1 158 ? -16.147 -21.536 -0.680 1.00 7.38 175 SER A O 1
ATOM 1096 N N . ALA A 1 159 ? -16.099 -20.878 1.478 1.00 4.82 176 ALA A N 1
ATOM 1097 C CA . ALA A 1 159 ? -16.117 -19.445 1.135 1.00 5.72 176 ALA A CA 1
ATOM 1098 C C . ALA A 1 159 ? -15.534 -18.572 2.235 1.00 6.40 176 ALA A C 1
ATOM 1099 O O . ALA A 1 159 ? -15.535 -18.954 3.419 1.00 6.09 176 ALA A O 1
ATOM 1101 N N . VAL A 1 160 ? -15.029 -17.420 1.814 1.00 5.83 177 VAL A N 1
ATOM 1102 C CA . VAL A 1 160 ? -14.440 -16.428 2.700 1.00 5.59 177 VAL A CA 1
ATOM 1103 C C . VAL A 1 160 ? -14.711 -15.045 2.101 1.00 7.92 177 VAL A C 1
ATOM 1104 O O . VAL A 1 160 ? -14.570 -14.833 0.876 1.00 7.85 177 VAL A O 1
ATOM 1108 N N . HIS A 1 161 ? -15.057 -14.094 2.971 1.00 7.13 178 HIS A N 1
ATOM 1109 C CA . HIS A 1 161 ? -15.400 -12.753 2.485 1.00 6.95 178 HIS A CA 1
ATOM 1110 C C . HIS A 1 161 ? -15.172 -11.735 3.590 1.00 6.90 178 HIS A C 1
ATOM 1111 O O . HIS A 1 161 ? -15.425 -12.045 4.769 1.00 8.04 178 HIS A O 1
ATOM 1118 N N . PHE A 1 162 ? -14.641 -10.560 3.224 1.00 6.60 179 PHE A N 1
ATOM 1119 C CA . PHE A 1 162 ? -14.524 -9.462 4.191 1.00 8.51 179 PHE A CA 1
ATOM 1120 C C . PHE A 1 162 ? -15.808 -8.634 4.247 1.00 9.13 179 PHE A C 1
ATOM 1121 O O . PHE A 1 162 ? -16.497 -8.466 3.235 1.00 9.33 179 PHE A O 1
ATOM 1129 N N . ASN A 1 163 ? -16.082 -8.047 5.411 1.00 9.07 180 ASN A N 1
ATOM 1130 C CA . ASN A 1 163 ? -17.199 -7.104 5.500 1.00 9.52 180 ASN A CA 1
ATOM 1131 C C . ASN A 1 163 ? -16.811 -5.727 4.950 1.00 10.04 180 ASN A C 1
ATOM 1132 O O . ASN A 1 163 ? -15.695 -5.531 4.433 1.00 7.80 180 ASN A O 1
ATOM 1137 N N . ARG A 1 164 ? -17.737 -4.774 5.113 1.00 11.05 181 ARG A N 1
ATOM 1138 C CA . ARG A 1 164 ? -17.690 -3.519 4.375 1.00 13.30 181 ARG A CA 1
ATOM 1139 C C . ARG A 1 164 ? -16.441 -2.703 4.738 1.00 12.52 181 ARG A C 1
ATOM 1140 O O . ARG A 1 164 ? -15.814 -2.064 3.869 1.00 13.29 181 ARG A O 1
ATOM 1148 N N . ASP A 1 165 ? -16.043 -2.739 5.997 1.00 11.66 182 ASP A N 1
ATOM 1149 C CA . ASP A 1 165 ? -14.831 -1.992 6.379 1.00 11.61 182 ASP A CA 1
ATOM 1150 C C . ASP A 1 165 ? -13.583 -2.863 6.526 1.00 12.07 182 ASP A C 1
ATOM 1151 O O . ASP A 1 165 ? -12.510 -2.377 6.881 1.00 13.17 182 ASP A O 1
ATOM 1156 N N . GLY A 1 166 ? -13.693 -4.169 6.255 1.00 10.74 183 GLY A N 1
ATOM 1157 C CA . GLY A 1 166 ? -12.546 -5.052 6.324 1.00 10.28 183 GLY A CA 1
ATOM 1158 C C . GLY A 1 166 ? -12.158 -5.575 7.688 1.00 9.57 183 GLY A C 1
ATOM 1159 O O . GLY A 1 166 ? -11.219 -6.346 7.810 1.00 10.53 183 GLY A O 1
ATOM 1160 N N . SER A 1 167 ? -12.901 -5.146 8.726 1.00 8.80 184 SER A N 1
ATOM 1161 C CA . SER A 1 167 ? -12.532 -5.520 10.096 1.00 9.69 184 SER A CA 1
ATOM 1162 C C . SER A 1 167 ? -12.940 -6.969 10.430 1.00 8.91 184 SER A C 1
ATOM 1163 O O . SER A 1 167 ? -12.461 -7.534 11.388 1.00 9.60 184 SER A O 1
ATOM 1167 N N . LEU A 1 168 ? -13.903 -7.501 9.673 1.00 8.84 185 LEU A N 1
ATOM 1168 C CA . LEU A 1 168 ? -14.365 -8.891 9.886 1.00 7.93 185 LEU A CA 1
ATOM 1169 C C . LEU A 1 168 ? -14.194 -9.758 8.617 1.00 7.66 185 LEU A C 1
ATOM 1170 O O . LEU A 1 168 ? -14.290 -9.274 7.490 1.00 8.94 185 LEU A O 1
ATOM 1175 N N . ILE A 1 169 ? -14.065 -11.054 8.855 1.00 6.80 186 ILE A N 1
ATOM 1176 C CA . ILE A 1 169 ? -14.101 -12.068 7.815 1.00 6.55 186 ILE A CA 1
ATOM 1177 C C . ILE A 1 169 ? -15.229 -13.026 8.155 1.00 7.05 186 ILE A C 1
ATOM 1178 O O . ILE A 1 169 ? -15.338 -13.448 9.314 1.00 7.72 186 ILE A O 1
ATOM 1183 N N . VAL A 1 170 ? -16.032 -13.387 7.163 1.00 6.92 187 VAL A N 1
ATOM 1184 C CA . VAL A 1 170 ? -16.955 -14.519 7.357 1.00 6.42 187 VAL A CA 1
ATOM 1185 C C . VAL A 1 170 ? -16.422 -15.728 6.578 1.00 6.94 187 VAL A C 1
ATOM 1186 O O . VAL A 1 170 ? -15.925 -15.580 5.455 1.00 5.96 187 VAL A O 1
ATOM 1190 N N . SER A 1 171 ? -16.528 -16.920 7.166 1.00 5.61 188 SER A N 1
ATOM 1191 C CA . SER A 1 171 ? -16.096 -18.141 6.456 1.00 6.83 188 SER A CA 1
ATOM 1192 C C . SER A 1 171 ? -17.200 -19.160 6.575 1.00 7.15 188 SER A C 1
ATOM 1193 O O . SER A 1 171 ? -18.047 -19.081 7.482 1.00 6.31 188 SER A O 1
ATOM 1196 N N . SER A 1 172 ? -17.219 -20.122 5.661 1.00 5.85 189 SER A N 1
ATOM 1197 C CA . SER A 1 172 ? -18.200 -21.214 5.711 1.00 4.80 189 SER A CA 1
ATOM 1198 C C . SER A 1 172 ? -17.495 -22.530 5.413 1.00 4.72 189 SER A C 1
ATOM 1199 O O . SER A 1 172 ? -16.405 -22.547 4.794 1.00 5.27 189 SER A O 1
ATOM 1202 N N . SER A 1 173 ? -18.103 -23.616 5.863 1.00 5.64 190 SER A N 1
ATOM 1203 C CA . SER A 1 173 ? -17.429 -24.900 5.726 1.00 5.94 190 SER A CA 1
ATOM 1204 C C . SER A 1 173 ? -18.398 -26.056 5.633 1.00 6.67 190 SER A C 1
ATOM 1205 O O . SER A 1 173 ? -19.549 -25.982 6.125 1.00 5.82 190 SER A O 1
ATOM 1208 N N . TYR A 1 174 ? -17.905 -27.139 5.033 1.00 6.44 191 TYR A N 1
ATOM 1209 C CA . TYR A 1 174 ? -18.597 -28.421 5.051 1.00 7.46 191 TYR A CA 1
ATOM 1210 C C . TYR A 1 174 ? -18.916 -28.920 6.462 1.00 5.97 191 TYR A C 1
ATOM 1211 O O . TYR A 1 174 ? -19.748 -29.825 6.632 1.00 7.02 191 TYR A O 1
ATOM 1220 N N . ASP A 1 175 ? -18.203 -28.363 7.468 1.00 5.37 192 ASP A N 1
ATOM 1221 C CA . ASP A 1 175 ? -18.483 -28.774 8.875 1.00 6.03 192 ASP A CA 1
ATOM 1222 C C . ASP A 1 175 ? -19.830 -28.214 9.400 1.00 6.27 192 ASP A C 1
ATOM 1223 O O . ASP A 1 175 ? -20.187 -28.448 10.567 1.00 7.27 192 ASP A O 1
ATOM 1228 N N . GLY A 1 176 ? -20.558 -27.474 8.540 1.00 4.85 193 GLY A N 1
ATOM 1229 C CA . GLY A 1 176 ? -21.926 -27.019 8.895 1.00 6.36 193 GLY A CA 1
ATOM 1230 C C . GLY A 1 176 ? -21.952 -25.631 9.518 1.00 7.27 193 GLY A C 1
ATOM 1231 O O . GLY A 1 176 ? -23.027 -25.135 9.882 1.00 7.07 193 GLY A O 1
ATOM 1232 N N . LEU A 1 177 ? -20.775 -25.035 9.697 1.00 5.52 194 LEU A N 1
ATOM 1233 C CA . LEU A 1 177 ? -20.684 -23.753 10.390 1.00 5.14 194 LEU A CA 1
ATOM 1234 C C . LEU A 1 177 ? -20.378 -22.588 9.450 1.00 6.56 194 LEU A C 1
ATOM 1235 O O . LEU A 1 177 ? -19.637 -22.756 8.450 1.00 6.34 194 LEU A O 1
ATOM 1240 N N . CYS A 1 178 ? -20.899 -21.412 9.834 1.00 5.95 195 CYS A N 1
ATOM 1241 C CA . CYS A 1 178 ? -20.444 -20.108 9.346 1.00 6.65 195 CYS A CA 1
ATOM 1242 C C . CYS A 1 178 ? -19.760 -19.468 10.559 1.00 6.92 195 CYS A C 1
ATOM 1243 O O . CYS A 1 178 ? -20.360 -19.467 11.658 1.00 6.17 195 CYS A O 1
ATOM 1247 N N . ARG A 1 179 ? -18.534 -18.973 10.384 1.00 5.17 196 ARG A N 1
ATOM 1248 C CA . ARG A 1 179 ? -17.888 -18.247 11.469 1.00 5.39 196 ARG A CA 1
ATOM 1249 C C . ARG A 1 179 ? -17.480 -16.859 11.079 1.00 6.65 196 ARG A C 1
ATOM 1250 O O . ARG A 1 179 ? -17.212 -16.582 9.913 1.00 6.53 196 ARG A O 1
ATOM 1258 N N . ILE A 1 180 ? -17.453 -15.960 12.057 1.00 6.67 197 ILE A N 1
ATOM 1259 C CA . ILE A 1 180 ? -17.063 -14.560 11.777 1.00 7.44 197 ILE A CA 1
ATOM 1260 C C . ILE A 1 180 ? -15.856 -14.301 12.636 1.00 6.66 197 ILE A C 1
ATOM 1261 O O . ILE A 1 180 ? -15.855 -14.624 13.852 1.00 7.40 197 ILE A O 1
ATOM 1266 N N . TRP A 1 181 ? -14.830 -13.743 11.988 1.00 6.18 198 TRP A N 1
ATOM 1267 C CA . TRP A 1 181 ? -13.490 -13.609 12.575 1.00 6.79 198 TRP A CA 1
ATOM 1268 C C . TRP A 1 181 ? -13.093 -12.140 12.616 1.00 7.71 198 TRP A C 1
ATOM 1269 O O . TRP A 1 181 ? -13.361 -11.386 11.677 1.00 7.75 198 TRP A O 1
ATOM 1280 N N . ASP A 1 182 ? -12.410 -11.747 13.690 1.00 8.70 199 ASP A N 1
ATOM 1281 C CA . ASP A 1 182 ? -11.787 -10.425 13.737 1.00 8.98 199 ASP A CA 1
ATOM 1282 C C . ASP A 1 182 ? -10.494 -10.427 12.883 1.00 10.10 199 ASP A C 1
ATOM 1283 O O . ASP A 1 182 ? -9.581 -11.195 13.153 1.00 10.04 199 ASP A O 1
ATOM 1288 N N . THR A 1 183 ? -10.459 -9.601 11.853 1.00 10.52 200 THR A N 1
ATOM 1289 C CA . THR A 1 183 ? -9.317 -9.604 10.901 1.00 10.82 200 THR A CA 1
ATOM 1290 C C . THR A 1 183 ? -8.021 -9.354 11.661 1.00 12.22 200 THR A C 1
ATOM 1291 O O . THR A 1 183 ? -7.008 -10.034 11.438 1.00 12.91 200 THR A O 1
ATOM 1295 N N . ALA A 1 184 ? -8.062 -8.370 12.548 1.00 12.55 201 ALA A N 1
ATOM 1296 C CA . ALA A 1 184 ? -6.821 -7.939 13.206 1.00 14.26 201 ALA A CA 1
ATOM 1297 C C . ALA A 1 184 ? -6.319 -8.951 14.258 1.00 1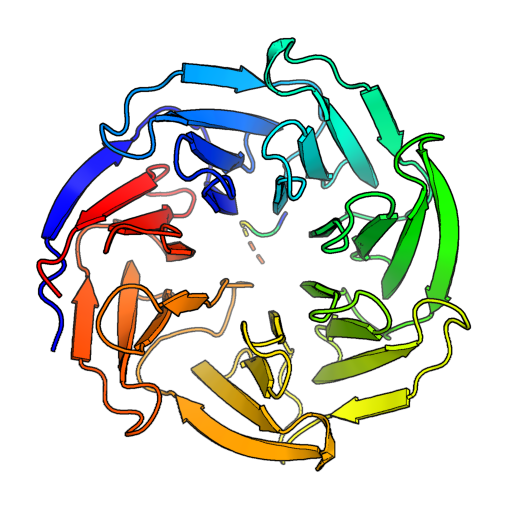4.28 201 ALA A C 1
ATOM 1298 O O . ALA A 1 184 ? -5.113 -9.207 14.342 1.00 17.11 201 ALA A O 1
ATOM 1300 N N . SER A 1 185 ? -7.219 -9.541 15.047 1.00 13.77 202 SER A N 1
ATOM 1301 C CA . SER A 1 185 ? -6.829 -10.455 16.117 1.00 15.03 202 SER A CA 1
ATOM 1302 C C . SER A 1 185 ? -6.885 -11.942 15.752 1.00 16.00 202 SER A C 1
ATOM 1303 O O . SER A 1 185 ? -6.309 -12.802 16.450 1.00 17.39 202 SER A O 1
ATOM 1306 N N . GLY A 1 186 ? -7.648 -12.255 14.710 1.00 15.51 203 GLY A N 1
ATOM 1307 C CA . GLY A 1 186 ? -7.906 -13.650 14.371 1.00 15.29 203 GLY A CA 1
ATOM 1308 C C . GLY A 1 186 ? -8.903 -14.382 15.270 1.00 15.26 203 GLY A C 1
ATOM 1309 O O . GLY A 1 186 ? -9.145 -15.588 15.091 1.00 15.94 203 GLY A O 1
ATOM 1310 N N . GLN A 1 187 ? -9.498 -13.698 16.258 1.00 14.61 204 GLN A N 1
ATOM 1311 C CA . GLN A 1 187 ? -10.402 -14.406 17.161 1.00 14.43 204 GLN A CA 1
ATOM 1312 C C . GLN A 1 187 ? -11.742 -14.715 16.497 1.00 12.79 204 GLN A C 1
ATOM 1313 O O . GLN A 1 187 ? -12.230 -13.929 15.687 1.00 11.60 204 GLN A O 1
ATOM 1319 N N . CYS A 1 188 ? -12.300 -15.853 16.879 1.00 12.67 205 CYS A N 1
ATOM 1320 C CA . CYS A 1 188 ? -13.660 -16.231 16.443 1.00 12.09 205 CYS A CA 1
ATOM 1321 C C . CYS A 1 188 ? -14.672 -15.439 17.265 1.00 12.34 205 CYS A C 1
ATOM 1322 O O . CYS A 1 188 ? -14.794 -15.625 18.506 1.00 14.28 205 CYS A O 1
ATOM 1325 N N . LEU A 1 189 ? -15.375 -14.537 16.590 1.00 10.39 206 LEU A N 1
ATOM 1326 C CA . LEU A 1 189 ? -16.371 -13.709 17.244 1.00 10.02 206 LEU A CA 1
ATOM 1327 C C . LEU A 1 189 ? -17.780 -14.286 17.265 1.00 9.25 206 LEU A C 1
ATOM 1328 O O . LEU A 1 189 ? -18.607 -13.847 18.083 1.00 9.07 206 LEU A O 1
ATOM 1333 N N . LYS A 1 190 ? -18.069 -15.233 16.363 1.00 7.38 207 LYS A N 1
ATOM 1334 C CA . LYS A 1 190 ? -19.441 -15.769 16.276 1.00 7.70 207 LYS A CA 1
ATOM 1335 C C . LYS A 1 190 ? -19.442 -17.036 15.462 1.00 6.48 207 LYS A C 1
ATOM 1336 O O . LYS A 1 190 ? -18.685 -17.128 14.507 1.00 7.18 207 LYS A O 1
ATOM 1342 N N . THR A 1 191 ? -20.262 -18.000 15.866 1.00 5.63 208 THR A N 1
ATOM 1343 C CA . THR A 1 191 ? -20.510 -19.207 15.060 1.00 4.58 208 THR A CA 1
ATOM 1344 C C . THR A 1 191 ? -22.018 -19.238 14.826 1.00 6.62 208 THR A C 1
ATOM 1345 O O . THR A 1 191 ? -22.796 -19.168 15.808 1.00 6.67 208 THR A O 1
ATOM 1349 N N . LEU A 1 192 ? -22.408 -19.341 13.557 1.00 5.76 209 LEU A N 1
ATOM 1350 C CA . LEU A 1 192 ? -23.822 -19.356 13.160 1.00 5.09 209 LEU A CA 1
ATOM 1351 C C . LEU A 1 192 ? -24.166 -20.693 12.536 1.00 6.31 209 LEU A C 1
ATOM 1352 O O . LEU A 1 192 ? -23.443 -21.184 11.675 1.00 5.13 209 LEU A O 1
ATOM 1357 N N . ILE A 1 193 ? -25.275 -21.247 12.985 1.00 6.41 210 ILE A N 1
ATOM 1358 C CA . ILE A 1 193 ? -25.820 -22.501 12.494 1.00 6.06 210 ILE A CA 1
ATOM 1359 C C . ILE A 1 193 ? -27.316 -22.532 12.799 1.00 6.45 210 ILE A C 1
ATOM 1360 O O . ILE A 1 193 ? -27.755 -22.036 13.833 1.00 7.75 210 ILE A O 1
ATOM 1365 N N . ASP A 1 194 ? -28.110 -23.066 11.857 1.00 7.16 211 ASP A N 1
ATOM 1366 C CA . ASP A 1 194 ? -29.559 -23.092 12.132 1.00 11.26 211 ASP A CA 1
ATOM 1367 C C . ASP A 1 194 ? -29.966 -24.462 12.756 1.00 13.81 211 ASP A C 1
ATOM 1368 O O . ASP A 1 194 ? -29.121 -25.130 13.433 1.00 13.07 211 ASP A O 1
ATOM 1373 N N . ASP A 1 195 ? -31.230 -24.867 12.616 1.00 13.67 212 ASP A N 1
ATOM 1374 C CA . ASP A 1 195 ? -31.720 -26.109 13.320 1.00 16.19 212 ASP A CA 1
ATOM 1375 C C . ASP A 1 195 ? -31.208 -27.460 12.780 1.00 15.58 212 ASP A C 1
ATOM 1376 O O . ASP A 1 195 ? -31.425 -28.498 13.421 1.00 15.91 212 ASP A O 1
ATOM 1381 N N . ASP A 1 196 ? -30.582 -27.467 11.600 1.00 15.22 213 ASP A N 1
ATOM 1382 C CA . ASP A 1 196 ? -30.006 -28.679 11.069 1.00 14.24 213 ASP A CA 1
ATOM 1383 C C . ASP A 1 196 ? -28.515 -28.322 10.774 1.00 13.64 213 ASP A C 1
ATOM 1384 O O . ASP A 1 196 ? -28.193 -27.123 10.810 1.00 14.31 213 ASP A O 1
ATOM 1389 N N . ASN A 1 197 ? -27.643 -29.312 10.486 1.00 10.87 214 ASN A N 1
ATOM 1390 C CA . ASN A 1 197 ? -26.176 -29.092 10.236 1.00 11.41 214 ASN A CA 1
ATOM 1391 C C . ASN A 1 197 ? -25.665 -29.448 8.813 1.00 8.53 214 ASN A C 1
ATOM 1392 O O . ASN A 1 197 ? -24.564 -30.008 8.673 1.00 9.91 214 ASN A O 1
ATOM 1397 N N . PRO A 1 198 ? -26.427 -29.072 7.766 1.00 7.66 215 PRO A N 1
ATOM 1398 C CA . PRO A 1 198 ? -25.881 -29.420 6.413 1.00 7.42 215 PRO A CA 1
ATOM 1399 C C . PRO A 1 198 ? -24.589 -28.636 6.119 1.00 7.01 215 PRO A C 1
ATOM 1400 O O . PRO A 1 198 ? -24.384 -27.556 6.658 1.00 6.29 215 PRO A O 1
ATOM 1404 N N . PRO A 1 199 ? -23.734 -29.155 5.234 1.00 7.04 216 PRO A N 1
ATOM 1405 C CA . PRO A 1 199 ? -22.576 -28.354 4.777 1.00 6.46 216 PRO A CA 1
ATOM 1406 C C . PRO A 1 199 ? -23.001 -26.936 4.340 1.00 6.50 216 PRO A C 1
ATOM 1407 O O . PRO A 1 199 ? -24.048 -26.762 3.654 1.00 5.99 216 PRO A O 1
ATOM 1411 N N . VAL A 1 200 ? -22.248 -25.918 4.775 1.00 6.28 217 VAL A N 1
ATOM 1412 C CA . VAL A 1 200 ? -22.418 -24.549 4.310 1.00 6.62 217 VAL A CA 1
ATOM 1413 C C . VAL A 1 200 ? -21.511 -24.397 3.103 1.00 6.20 217 VAL A C 1
ATOM 1414 O O . VAL A 1 200 ? -20.289 -24.585 3.215 1.00 6.50 217 VAL A O 1
ATOM 1418 N N . SER A 1 201 ? -22.111 -24.095 1.960 1.00 6.67 218 SER A N 1
ATOM 1419 C CA . SER A 1 201 ? -21.393 -24.126 0.678 1.00 6.73 218 SER A CA 1
ATOM 1420 C C . SER A 1 201 ? -20.967 -22.786 0.121 1.00 7.89 218 SER A C 1
ATOM 1421 O O . SER A 1 201 ? -20.195 -22.746 -0.864 1.00 7.42 218 SER A O 1
ATOM 1424 N N . PHE A 1 202 ? -21.501 -21.717 0.698 1.00 6.60 219 PHE A N 1
ATOM 1425 C CA . PHE A 1 202 ? -21.190 -20.336 0.287 1.00 5.85 219 PHE A CA 1
ATOM 1426 C C . PHE A 1 202 ? -21.647 -19.367 1.365 1.00 6.61 219 PHE A C 1
ATOM 1427 O O . PHE A 1 202 ? -22.634 -19.644 2.062 1.00 7.21 219 PHE A O 1
ATOM 1435 N N . VAL A 1 203 ? -20.898 -18.278 1.534 1.00 6.45 220 VAL A N 1
ATOM 1436 C CA . VAL A 1 203 ? -21.303 -17.181 2.377 1.00 6.42 220 VAL A CA 1
ATOM 1437 C C . VAL A 1 203 ? -20.702 -15.888 1.850 1.00 7.23 220 VAL A C 1
ATOM 1438 O O . VAL A 1 203 ? -19.572 -15.902 1.288 1.00 6.86 220 VAL A O 1
ATOM 1442 N N . LYS A 1 204 ? -21.423 -14.787 2.098 1.00 7.38 221 LYS A N 1
ATOM 1443 C CA . LYS A 1 204 ? -20.873 -13.468 1.848 1.00 8.12 221 LYS A CA 1
ATOM 1444 C C . LYS A 1 204 ? -21.677 -12.419 2.632 1.00 8.71 221 LYS A C 1
ATOM 1445 O O . LYS A 1 204 ? -22.894 -12.619 2.897 1.00 9.26 221 LYS A O 1
ATOM 1451 N N . PHE A 1 205 ? -21.017 -11.334 2.991 1.00 8.10 222 PHE A N 1
ATOM 1452 C CA . PHE A 1 205 ? -21.735 -10.180 3.572 1.00 7.31 222 PHE A CA 1
ATOM 1453 C C . PHE A 1 205 ? -22.571 -9.460 2.508 1.00 8.26 222 PHE A C 1
ATOM 1454 O O . PHE A 1 205 ? -22.172 -9.398 1.322 1.00 9.63 222 PHE A O 1
ATOM 1462 N N . SER A 1 206 ? -23.680 -8.853 2.946 1.00 7.94 223 SER A N 1
ATOM 1463 C CA . SER A 1 206 ? -24.502 -8.000 2.078 1.00 9.37 223 SER A CA 1
ATOM 1464 C C . SER A 1 206 ? -23.763 -6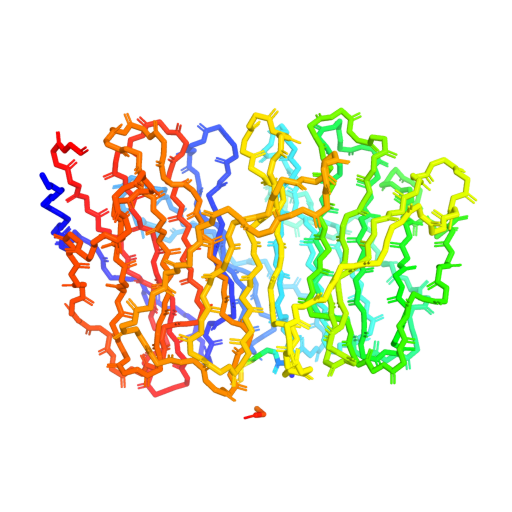.682 1.751 1.00 9.62 223 SER A C 1
ATOM 1465 O O . SER A 1 206 ? -22.838 -6.303 2.474 1.00 9.79 223 SER A O 1
ATOM 1468 N N . PRO A 1 207 ? -24.147 -6.014 0.638 1.00 11.17 224 PRO A N 1
ATOM 1469 C CA . PRO A 1 207 ? -23.456 -4.742 0.307 1.00 11.33 224 PRO A CA 1
ATOM 1470 C C . PRO A 1 207 ? -23.433 -3.722 1.450 1.00 10.80 224 PRO A C 1
ATOM 1471 O O . PRO A 1 207 ? -22.430 -3.027 1.613 1.00 13.10 224 PRO A O 1
ATOM 1475 N N . ASN A 1 208 ? -24.490 -3.623 2.246 1.00 10.29 225 ASN A N 1
ATOM 1476 C CA . ASN A 1 208 ? -24.514 -2.683 3.356 1.00 11.08 225 ASN A CA 1
ATOM 1477 C C . ASN A 1 208 ? -23.816 -3.220 4.604 1.00 10.09 225 ASN A C 1
ATOM 1478 O O . ASN A 1 208 ? -23.748 -2.532 5.631 1.00 10.29 225 ASN A O 1
ATOM 1483 N N . GLY A 1 209 ? -23.388 -4.487 4.534 1.00 8.28 226 GLY A N 1
ATOM 1484 C CA . GLY A 1 209 ? -22.631 -5.120 5.634 1.00 9.55 226 GLY A CA 1
ATOM 1485 C C . GLY A 1 209 ? -23.432 -5.594 6.829 1.00 9.66 226 GLY A C 1
ATOM 1486 O O . GLY A 1 209 ? -22.877 -6.176 7.775 1.00 12.16 226 GLY A O 1
ATOM 1487 N N . LYS A 1 210 ? -24.746 -5.359 6.822 1.00 10.08 227 LYS A N 1
ATOM 1488 C CA . LYS A 1 210 ? -25.597 -5.794 7.958 1.00 9.76 227 LYS A CA 1
ATOM 1489 C C . LYS A 1 210 ? -25.867 -7.323 8.021 1.00 9.05 227 LYS A C 1
ATOM 1490 O O . LYS A 1 210 ? -26.186 -7.865 9.103 1.00 10.23 227 LYS A O 1
ATOM 1496 N N . TYR A 1 211 ? -25.857 -7.966 6.848 1.00 8.51 228 TYR A N 1
ATOM 1497 C CA . TYR A 1 211 ? -26.331 -9.354 6.703 1.00 7.27 228 TYR A CA 1
ATOM 1498 C C . TYR A 1 211 ? -25.252 -10.249 6.161 1.00 8.09 228 TYR A C 1
ATOM 1499 O O . TYR A 1 211 ? -24.278 -9.763 5.544 1.00 7.37 228 TYR A O 1
ATOM 1508 N N . ILE A 1 212 ? -25.475 -11.557 6.336 1.00 7.32 229 ILE A N 1
ATOM 1509 C CA . ILE A 1 212 ? -24.679 -12.592 5.669 1.00 7.45 229 ILE A CA 1
ATOM 1510 C C . ILE A 1 212 ? -25.663 -13.435 4.892 1.00 8.22 229 ILE A C 1
ATOM 1511 O O . ILE A 1 212 ? -26.748 -13.785 5.425 1.00 9.07 229 ILE A O 1
ATOM 1516 N N . LEU A 1 213 ? -25.315 -13.704 3.643 1.00 6.38 230 LEU A N 1
ATOM 1517 C CA . LEU A 1 213 ? -26.117 -14.609 2.781 1.00 6.82 230 LEU A CA 1
ATOM 1518 C C . LEU A 1 213 ? -25.375 -15.936 2.762 1.00 7.86 230 LEU A C 1
ATOM 1519 O O . LEU A 1 213 ? -24.200 -15.932 2.342 1.00 7.26 230 LEU A O 1
ATOM 1524 N N . ALA A 1 214 ? -26.006 -17.042 3.198 1.00 6.99 231 ALA A N 1
ATOM 1525 C CA . ALA A 1 214 ? -25.346 -18.347 3.319 1.00 6.40 231 ALA A CA 1
ATOM 1526 C C . ALA A 1 214 ? -26.115 -19.387 2.522 1.00 7.65 231 ALA A C 1
ATOM 1527 O O . ALA A 1 214 ? -27.364 -19.473 2.645 1.00 7.65 231 ALA A O 1
ATOM 1529 N N . ALA A 1 215 ? -25.393 -20.182 1.741 1.00 6.19 232 ALA A N 1
ATOM 1530 C CA . ALA A 1 215 ? -25.997 -21.331 1.030 1.00 7.09 232 ALA A CA 1
ATOM 1531 C C . ALA A 1 215 ? -25.660 -22.572 1.852 1.00 6.86 232 ALA A C 1
ATOM 1532 O O . ALA A 1 215 ? -24.528 -22.728 2.352 1.00 6.77 232 ALA A O 1
ATOM 1534 N N . THR A 1 216 ? -26.632 -23.476 1.973 1.00 6.69 233 THR A N 1
ATOM 1535 C CA . THR A 1 216 ? -26.393 -24.789 2.568 1.00 6.04 233 THR A CA 1
ATOM 1536 C C . THR A 1 216 ? -26.851 -25.865 1.598 1.00 7.09 233 THR A C 1
ATOM 1537 O O . THR A 1 216 ? -27.781 -25.649 0.792 1.00 5.89 233 THR A O 1
ATOM 1541 N N . LEU A 1 217 ? -26.247 -27.050 1.724 1.00 5.27 234 LEU A N 1
ATOM 1542 C CA . LEU A 1 217 ? -26.447 -28.137 0.733 1.00 6.63 234 LEU A CA 1
ATOM 1543 C C . LEU A 1 217 ? -27.713 -28.982 0.973 1.00 7.46 234 LEU A C 1
ATOM 1544 O O . LEU A 1 217 ? -27.742 -30.225 0.783 1.00 8.53 234 LEU A O 1
ATOM 1549 N N . ASP A 1 218 ? -28.743 -28.259 1.414 1.00 7.80 235 ASP A N 1
ATOM 1550 C CA . ASP A 1 218 ? -30.108 -28.765 1.545 1.00 7.95 235 ASP A CA 1
ATOM 1551 C C . ASP A 1 218 ? -31.019 -27.821 0.750 1.00 8.00 235 ASP A C 1
ATOM 1552 O O . ASP A 1 218 ? -32.155 -27.534 1.174 1.00 6.88 235 ASP A O 1
ATOM 1557 N N . ASN A 1 219 ? -30.537 -27.377 -0.414 1.00 7.92 236 ASN A N 1
ATOM 1558 C CA . ASN A 1 219 ? -31.355 -26.612 -1.361 1.00 7.02 236 ASN A CA 1
ATOM 1559 C C . ASN A 1 219 ? -31.864 -25.323 -0.740 1.00 7.21 236 ASN A C 1
ATOM 1560 O O . ASN A 1 219 ? -33.033 -24.920 -0.978 1.00 7.76 236 ASN A O 1
ATOM 1565 N N . THR A 1 220 ? -31.034 -24.662 0.122 1.00 11.81 237 THR A N 1
ATOM 1566 C CA . THR A 1 220 ? -31.526 -23.470 0.827 1.00 8.13 237 THR A CA 1
ATOM 1567 C C . THR A 1 220 ? -30.510 -22.318 0.860 1.00 7.90 237 THR A C 1
ATOM 1568 O O . THR A 1 220 ? -29.319 -22.555 1.129 1.00 6.48 237 THR A O 1
ATOM 1572 N N . LEU A 1 221 ? -30.977 -21.090 0.624 1.00 7.07 238 LEU A N 1
ATOM 1573 C CA . LEU A 1 221 ? -30.218 -19.864 0.941 1.00 7.35 238 LEU A CA 1
ATOM 1574 C C . LEU A 1 221 ? -30.866 -19.154 2.1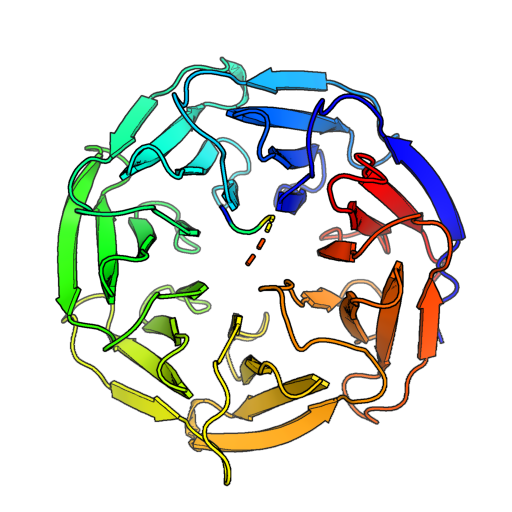18 1.00 7.86 238 LEU A C 1
ATOM 1575 O O . LEU A 1 221 ? -32.116 -19.168 2.244 1.00 7.43 238 LEU A O 1
ATOM 1580 N N . LYS A 1 222 ? -30.046 -18.546 2.972 1.00 7.12 239 LYS A N 1
ATOM 1581 C CA . LYS A 1 222 ? -30.569 -17.838 4.126 1.00 7.29 239 LYS A CA 1
ATOM 1582 C C . LYS A 1 222 ? -29.882 -16.490 4.288 1.00 8.20 239 LYS A C 1
ATOM 1583 O O . LYS A 1 222 ? -28.672 -16.379 4.066 1.00 8.20 239 LYS A O 1
ATOM 1589 N N . LEU A 1 223 ? -30.660 -15.497 4.688 1.00 7.69 240 LEU A N 1
ATOM 1590 C CA . LEU A 1 223 ? -30.127 -14.187 5.018 1.00 7.68 240 LEU A CA 1
ATOM 1591 C C . LEU A 1 223 ? -30.135 -14.058 6.531 1.00 7.49 240 LEU A C 1
ATOM 1592 O O . LEU A 1 223 ? -31.198 -14.178 7.155 1.00 7.78 240 LEU A O 1
ATOM 1597 N N . TRP A 1 224 ? -28.952 -13.841 7.118 1.00 7.44 241 TRP A N 1
ATOM 1598 C CA . TRP A 1 224 ? -28.769 -13.738 8.550 1.00 7.99 241 TRP A CA 1
ATOM 1599 C C . TRP A 1 224 ? -28.452 -12.300 8.921 1.00 8.83 241 TRP A C 1
ATOM 1600 O O . TRP A 1 224 ? -27.685 -11.629 8.204 1.00 9.62 241 TRP A O 1
ATOM 1611 N N . ASP A 1 225 ? -28.983 -11.878 10.058 1.00 8.48 242 ASP A N 1
ATOM 1612 C CA . ASP A 1 225 ? -28.558 -10.634 10.667 1.00 10.59 242 ASP A CA 1
ATOM 1613 C C . ASP A 1 225 ? -27.356 -11.034 11.477 1.00 10.79 242 ASP A C 1
ATOM 1614 O O . ASP A 1 225 ? -27.483 -11.770 12.477 1.00 9.86 242 ASP A O 1
ATOM 1619 N N . TYR A 1 226 ? -26.193 -10.542 11.027 1.00 12.85 243 TYR A N 1
ATOM 1620 C CA . TYR A 1 226 ? -24.927 -10.842 11.655 1.00 13.10 243 TYR A CA 1
ATOM 1621 C C . TYR A 1 226 ? -24.929 -10.402 13.134 1.00 13.85 243 TYR A C 1
ATOM 1622 O O . TYR A 1 226 ? -24.654 -11.236 13.982 1.00 14.50 243 TYR A O 1
ATOM 1631 N N . SER A 1 227 ? -25.286 -9.142 13.396 1.00 15.95 244 SER A N 1
ATOM 1632 C CA . SER A 1 227 ? -25.259 -8.570 14.749 1.00 15.94 244 SER A CA 1
ATOM 1633 C C . SER A 1 227 ? -26.120 -9.409 15.722 1.00 16.51 244 SER A C 1
ATOM 1634 O O . SER A 1 227 ? -25.654 -9.751 16.833 1.00 18.03 244 SER A O 1
ATOM 1636 N N . LYS A 1 228 ? -27.345 -9.738 15.295 1.00 15.41 245 LYS A N 1
ATOM 1637 C CA . LYS A 1 228 ? -28.340 -10.457 16.117 1.00 14.77 245 LYS A CA 1
ATOM 1638 C C . LYS A 1 228 ? -28.116 -11.981 16.144 1.00 14.79 245 LYS A C 1
ATOM 1639 O O . LYS A 1 228 ? -28.673 -12.710 16.983 1.00 15.12 245 LYS A O 1
ATOM 1642 N N . GLY A 1 229 ? -27.364 -12.487 15.178 1.00 14.08 246 GLY A N 1
ATOM 1643 C CA . GLY A 1 229 ? -27.177 -13.929 15.087 1.00 14.08 246 GLY A CA 1
ATOM 1644 C C . GLY A 1 229 ? -28.469 -14.658 14.733 1.00 13.26 246 GLY A C 1
ATOM 1645 O O . GLY A 1 229 ? -28.706 -15.780 15.185 1.00 13.97 246 GLY A O 1
ATOM 1646 N N . LYS A 1 230 ? -29.319 -14.021 13.926 1.00 12.36 247 LYS A N 1
ATOM 1647 C CA . LYS A 1 230 ? -30.672 -14.550 13.623 1.00 13.03 247 LYS A CA 1
ATOM 1648 C C . LYS A 1 230 ? -30.900 -14.710 12.124 1.00 11.75 247 LYS A C 1
ATOM 1649 O O . LYS A 1 230 ? -30.488 -13.863 11.342 1.00 10.16 247 LYS A O 1
ATOM 1652 N N . CYS A 1 231 ? -31.540 -15.809 11.737 1.00 12.17 248 CYS A N 1
ATOM 1653 C CA . CYS A 1 231 ? -31.896 -16.021 10.348 1.00 11.39 248 CYS A CA 1
ATOM 1654 C C . CYS A 1 231 ? -33.165 -15.239 10.064 1.00 11.64 248 CYS A C 1
ATOM 1655 O O . CYS A 1 231 ? -34.217 -15.453 10.724 1.00 12.64 248 CYS A O 1
ATOM 1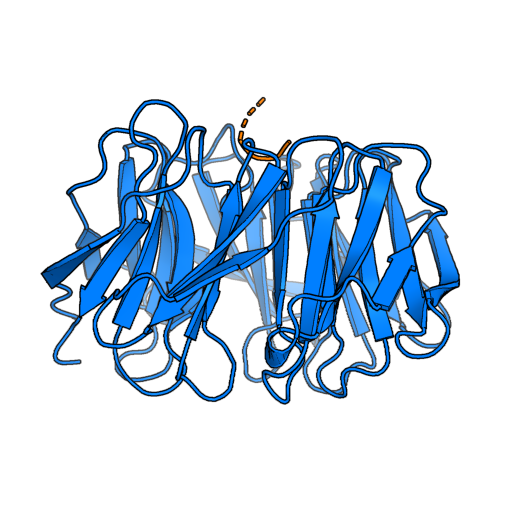658 N N . LEU A 1 232 ? -33.093 -14.311 9.126 1.00 10.18 249 LEU A N 1
ATOM 1659 C CA . LEU A 1 232 ? -34.231 -13.422 8.841 1.00 9.59 249 LEU A CA 1
ATOM 1660 C C . LEU A 1 232 ? -35.103 -13.888 7.671 1.00 9.91 249 LEU A C 1
ATOM 1661 O O . LEU A 1 232 ? -36.327 -13.633 7.671 1.00 10.34 249 LEU A O 1
ATOM 1666 N N . LYS A 1 233 ? -34.465 -14.476 6.652 1.00 8.33 250 LYS A N 1
ATOM 1667 C CA . LYS A 1 233 ? -35.149 -14.845 5.407 1.00 8.36 250 LYS A CA 1
ATOM 1668 C C . LYS A 1 233 ? -34.575 -16.154 4.909 1.00 8.70 250 LYS A C 1
ATOM 1669 O O . LYS A 1 233 ? -33.379 -16.404 5.071 1.00 7.53 250 LYS A O 1
ATOM 1675 N N . THR A 1 234 ? -35.443 -16.975 4.323 1.00 7.79 251 THR A N 1
ATOM 1676 C CA . THR A 1 234 ? -35.043 -18.222 3.658 1.00 7.67 251 THR A CA 1
ATOM 1677 C C . THR A 1 234 ? -35.478 -18.142 2.192 1.00 7.89 251 THR A C 1
ATOM 1678 O O . THR A 1 234 ? -36.586 -17.640 1.891 1.00 7.89 251 THR A O 1
ATOM 1682 N N . TYR A 1 235 ? -34.600 -18.588 1.290 1.00 6.74 252 TYR A N 1
ATOM 1683 C CA . TYR A 1 235 ? -34.915 -18.631 -0.138 1.00 7.64 252 TYR A CA 1
ATOM 1684 C C . TYR A 1 235 ? -34.815 -20.079 -0.589 1.00 7.14 252 TYR A C 1
ATOM 1685 O O . TYR A 1 235 ? -33.752 -20.699 -0.477 1.00 7.62 252 TYR A O 1
ATOM 1694 N N . THR A 1 236 ? -35.926 -20.591 -1.127 1.00 6.76 253 THR A N 1
ATOM 1695 C CA . THR A 1 236 ? -35.986 -21.965 -1.563 1.00 7.03 253 THR A CA 1
ATOM 1696 C C . THR A 1 236 ? -36.656 -22.050 -2.930 1.00 6.70 253 THR A C 1
ATOM 1697 O O . THR A 1 236 ? -37.228 -21.044 -3.437 1.00 6.00 253 THR A O 1
ATOM 1701 N N . GLY A 1 237 ? -36.527 -23.230 -3.545 1.00 6.44 254 GLY A N 1
ATOM 1702 C CA . GLY A 1 237 ? -37.098 -23.490 -4.854 1.00 7.45 254 GLY A CA 1
ATOM 1703 C C . GLY A 1 237 ? -36.097 -24.020 -5.857 1.00 8.11 254 GLY A C 1
ATOM 1704 O O . GLY A 1 237 ? -36.507 -24.568 -6.908 1.00 8.34 254 GLY A O 1
ATOM 1705 N N . HIS A 1 238 ? -34.794 -23.826 -5.572 1.00 6.97 255 HIS A N 1
ATOM 1706 C CA . HIS A 1 238 ? -33.760 -24.274 -6.503 1.00 7.55 255 HIS A CA 1
ATOM 1707 C C . HIS A 1 238 ? -33.203 -25.618 -6.029 1.00 7.79 255 HIS A C 1
ATOM 1708 O O . HIS A 1 238 ? -33.681 -26.188 -5.028 1.00 8.06 255 HIS A O 1
ATOM 1715 N N . LYS A 1 239 ? -32.228 -26.146 -6.778 1.00 6.85 256 LYS A N 1
ATOM 1716 C CA . LYS A 1 239 ? -31.599 -27.407 -6.438 1.00 8.14 256 LYS A CA 1
ATOM 1717 C C . LYS A 1 239 ? -30.136 -27.109 -6.079 1.00 7.04 256 LYS A C 1
ATOM 1718 O O . LYS A 1 239 ? -29.353 -26.607 -6.920 1.00 7.49 256 LYS A O 1
ATOM 1720 N N . ASN A 1 240 ? -29.759 -27.437 -4.852 1.00 6.49 257 ASN A N 1
ATOM 1721 C CA . ASN A 1 240 ? -28.341 -27.299 -4.488 1.00 5.98 257 ASN A CA 1
ATOM 1722 C C . ASN A 1 240 ? -28.010 -28.286 -3.354 1.00 6.53 257 ASN A C 1
ATOM 1723 O O . ASN A 1 240 ? -28.249 -27.960 -2.173 1.00 7.16 257 ASN A O 1
ATOM 1728 N N . GLU A 1 241 ? -27.525 -29.476 -3.732 1.00 6.76 258 GLU A N 1
ATOM 1729 C CA . GLU A 1 241 ? -27.105 -30.502 -2.778 1.00 7.73 258 GLU A CA 1
ATOM 1730 C C . GLU A 1 241 ? -25.658 -30.964 -2.940 1.00 9.24 258 GLU A C 1
ATOM 1731 O O . GLU A 1 241 ? -25.184 -31.721 -2.083 1.00 9.02 258 GLU A O 1
ATOM 1737 N N . LYS A 1 242 ? -25.000 -30.550 -4.043 1.00 7.67 259 LYS A N 1
ATOM 1738 C CA . LYS A 1 242 ? -23.735 -31.167 -4.442 1.00 10.06 259 LYS A CA 1
ATOM 1739 C C . LYS A 1 242 ? -22.542 -30.232 -4.607 1.00 10.15 259 LYS A C 1
ATOM 1740 O O . LYS A 1 242 ? -21.398 -30.616 -4.299 1.00 11.50 259 LYS A O 1
ATOM 1746 N N . TYR A 1 243 ? -22.805 -29.032 -5.126 1.00 8.05 260 TYR A N 1
ATOM 1747 C CA . TYR A 1 243 ? -21.745 -28.090 -5.507 1.00 7.79 260 TYR A CA 1
ATOM 1748 C C . TYR A 1 243 ? -21.777 -26.801 -4.724 1.00 6.46 260 TYR A C 1
ATOM 1749 O O . TYR A 1 243 ? -22.840 -26.376 -4.231 1.00 7.41 260 TYR A O 1
ATOM 1758 N N . CYS A 1 244 ? -20.604 -26.183 -4.598 1.00 5.37 261 CYS A N 1
ATOM 1759 C CA . CYS A 1 244 ? -20.496 -24.904 -3.932 1.00 5.71 261 CYS A CA 1
ATOM 1760 C C . CYS A 1 244 ? -20.838 -23.795 -4.905 1.00 7.01 261 CYS A C 1
ATOM 1761 O O . CYS A 1 244 ? -19.957 -23.296 -5.654 1.00 7.68 261 CYS A O 1
ATOM 1764 N N . ILE A 1 245 ? -22.147 -23.479 -4.934 1.00 5.42 262 ILE A N 1
ATOM 1765 C CA . ILE A 1 245 ? -22.686 -22.514 -5.891 1.00 6.52 262 ILE A CA 1
ATOM 1766 C C . ILE A 1 245 ? -22.702 -21.115 -5.257 1.00 5.78 262 ILE A C 1
ATOM 1767 O O . ILE A 1 245 ? -23.232 -20.937 -4.142 1.00 7.38 262 ILE A O 1
ATOM 1772 N N . PHE A 1 246 ? -22.159 -20.117 -5.980 1.00 6.09 263 PHE A N 1
ATOM 1773 C CA . PHE A 1 246 ? -22.170 -18.730 -5.512 1.00 6.04 263 PHE A CA 1
ATOM 1774 C C . PHE A 1 246 ? -23.578 -18.194 -5.408 1.00 6.92 263 PHE A C 1
ATOM 1775 O O . PHE A 1 246 ? -24.493 -18.700 -6.061 1.00 7.40 263 PHE A O 1
ATOM 1783 N N . ALA A 1 247 ? -23.756 -17.166 -4.576 1.00 6.86 264 ALA A N 1
ATOM 1784 C CA . ALA A 1 247 ? -25.027 -16.428 -4.603 1.00 6.36 264 ALA A CA 1
ATOM 1785 C C . ALA A 1 247 ? -24.748 -14.937 -4.521 1.00 7.01 264 ALA A C 1
ATOM 1786 O O . ALA A 1 247 ? -23.696 -14.529 -4.001 1.00 6.34 264 ALA A O 1
ATOM 1788 N N . ASN A 1 248 ? -25.655 -14.134 -5.074 1.00 5.75 265 ASN A N 1
ATOM 1789 C CA . ASN A 1 248 ? -25.415 -12.683 -5.156 1.00 6.43 265 ASN A CA 1
ATOM 1790 C C . ASN A 1 248 ? -26.564 -11.848 -4.642 1.00 7.78 265 ASN A C 1
ATOM 1791 O O . ASN A 1 248 ? -27.710 -12.314 -4.655 1.00 7.26 265 ASN A O 1
ATOM 1796 N N . PHE A 1 249 ? -26.246 -10.604 -4.257 1.00 6.88 266 PHE A N 1
ATOM 1797 C CA . PHE A 1 249 ? -27.247 -9.539 -4.112 1.00 7.10 266 PHE A CA 1
ATOM 1798 C C . PHE A 1 249 ? -27.232 -8.725 -5.375 1.00 8.32 266 PHE A C 1
ATOM 1799 O O . PHE A 1 249 ? -26.198 -8.129 -5.723 1.00 8.20 266 PHE A O 1
ATOM 1807 N N . SER A 1 250 ? -28.378 -8.683 -6.051 1.00 6.49 267 SER A N 1
ATOM 1808 C CA . SER A 1 250 ? -28.507 -7.805 -7.219 1.00 7.49 267 SER A CA 1
ATOM 1809 C C . SER A 1 250 ? -29.112 -6.497 -6.732 1.00 7.43 267 SER A C 1
ATOM 1810 O O . SER A 1 250 ? -30.217 -6.495 -6.144 1.00 5.98 267 SER A O 1
ATOM 1813 N N . VAL A 1 251 ? -28.448 -5.378 -7.050 1.00 8.42 268 VAL A N 1
ATOM 1814 C CA . VAL A 1 251 ? -28.785 -4.090 -6.437 1.00 9.13 268 VAL A CA 1
ATOM 1815 C C . VAL A 1 251 ? -28.993 -2.946 -7.438 1.00 9.30 268 VAL A C 1
ATOM 1816 O O . VAL A 1 251 ? -29.314 -1.824 -7.043 1.00 10.20 268 VAL A O 1
ATOM 1820 N N . THR A 1 252 ? -28.782 -3.210 -8.715 1.00 7.32 269 THR A N 1
ATOM 1821 C CA . THR A 1 252 ? -28.834 -2.135 -9.721 1.00 7.02 269 THR A CA 1
ATOM 1822 C C . THR A 1 252 ? -30.254 -1.708 -10.080 1.00 8.00 269 THR A C 1
ATOM 1823 O O . THR A 1 252 ? -30.496 -0.537 -10.402 1.00 8.14 269 THR A O 1
ATOM 1827 N N . GLY A 1 253 ? -31.163 -2.674 -10.030 1.00 8.03 270 GLY A N 1
ATOM 1828 C CA . GLY A 1 253 ? -32.580 -2.386 -10.265 1.00 8.87 270 GLY A CA 1
ATOM 1829 C C . GLY A 1 253 ? -33.384 -2.877 -9.075 1.00 9.45 270 GLY A C 1
ATOM 1830 O O . GLY A 1 253 ? -33.225 -2.380 -7.940 1.00 11.19 270 GLY A O 1
ATOM 1831 N N . GLY A 1 254 ? -34.254 -3.848 -9.296 1.00 9.61 271 GLY A N 1
ATOM 1832 C CA . GLY A 1 254 ? -34.974 -4.450 -8.155 1.00 8.97 271 GLY A CA 1
ATOM 1833 C C . GLY A 1 254 ? -33.965 -5.142 -7.217 1.00 8.75 271 GLY A C 1
ATOM 1834 O O . GLY A 1 254 ? -32.900 -5.593 -7.653 1.00 9.49 271 GLY A O 1
ATOM 1835 N N . LYS A 1 255 ? -34.321 -5.250 -5.941 1.00 7.72 272 LYS A N 1
ATOM 1836 C CA . LYS A 1 255 ? -33.413 -5.870 -4.971 1.00 7.86 272 LYS A CA 1
ATOM 1837 C C . LYS A 1 255 ? -33.658 -7.386 -4.929 1.00 7.75 272 LYS A C 1
ATOM 1838 O O . LYS A 1 255 ? -34.639 -7.871 -4.297 1.00 7.44 272 LYS A O 1
ATOM 1844 N N . TRP A 1 256 ? -32.780 -8.133 -5.608 1.00 6.96 273 TRP A N 1
ATOM 1845 C CA . TRP A 1 256 ? -32.947 -9.573 -5.746 1.00 6.42 273 TRP A CA 1
ATOM 1846 C C . TRP A 1 256 ? -31.824 -10.360 -5.069 1.00 7.82 273 TRP A C 1
ATOM 1847 O O . TRP A 1 256 ? -30.755 -9.820 -4.767 1.00 7.37 273 TRP A O 1
ATOM 1858 N N . ILE A 1 257 ? -32.094 -11.645 -4.898 1.00 6.37 274 ILE A N 1
ATOM 1859 C CA . ILE A 1 257 ? -31.042 -12.642 -4.599 1.00 6.43 274 ILE A CA 1
ATOM 1860 C C . ILE A 1 257 ? -30.930 -13.478 -5.858 1.00 6.97 274 ILE A C 1
ATOM 1861 O O . ILE A 1 257 ? -31.944 -13.890 -6.427 1.00 6.42 274 ILE A O 1
ATOM 1866 N N . VAL A 1 258 ? -29.697 -13.760 -6.287 1.00 5.66 275 VAL A N 1
ATOM 1867 C CA . VAL A 1 258 ? -29.473 -14.530 -7.520 1.00 6.31 275 VAL A CA 1
ATOM 1868 C C . VAL A 1 258 ? -28.573 -15.756 -7.208 1.00 6.35 275 VAL A C 1
ATOM 1869 O O . VAL A 1 258 ? -27.639 -15.646 -6.382 1.00 6.81 275 VAL A O 1
ATOM 1873 N N . SER A 1 259 ? -28.901 -16.928 -7.776 1.00 5.90 276 SER A N 1
ATOM 1874 C CA . SER A 1 259 ? -28.031 -18.096 -7.605 1.00 7.31 276 SER A CA 1
ATOM 1875 C C . SER A 1 259 ? -28.183 -19.071 -8.742 1.00 8.03 276 SER A C 1
ATOM 1876 O O . SER A 1 259 ? -29.267 -19.197 -9.340 1.00 7.49 276 SER A O 1
ATOM 1879 N N . GLY A 1 260 ? -27.091 -19.729 -9.086 1.00 7.08 277 GLY A N 1
ATOM 1880 C CA . GLY A 1 260 ? -27.170 -20.880 -9.963 1.00 6.37 277 GLY A CA 1
ATOM 1881 C C . GLY A 1 260 ? -27.910 -22.021 -9.267 1.00 6.52 277 GLY A C 1
ATOM 1882 O O . GLY A 1 260 ? -28.268 -21.936 -8.078 1.00 6.63 277 GLY A O 1
ATOM 1883 N N . SER A 1 261 ? -28.106 -23.110 -9.996 1.00 6.68 278 SER A N 1
ATOM 1884 C CA . SER A 1 261 ? -28.837 -24.257 -9.468 1.00 6.48 278 SER A CA 1
ATOM 1885 C C . SER A 1 261 ? -28.444 -25.521 -10.243 1.00 7.17 278 SER A C 1
ATOM 1886 O O . SER A 1 261 ? -27.948 -25.471 -11.414 1.00 7.69 278 SER A O 1
ATOM 1889 N N . GLU A 1 262 ? -28.646 -26.653 -9.584 1.00 6.60 279 GLU A N 1
ATOM 1890 C CA . GLU A 1 262 ? -28.240 -27.945 -10.141 1.00 7.22 279 GLU A CA 1
ATOM 1891 C C . GLU A 1 262 ? -29.226 -28.525 -11.159 1.00 7.01 279 GLU A C 1
ATOM 1892 O O . GLU A 1 262 ? -28.982 -29.607 -11.696 1.00 7.37 279 GLU A O 1
ATOM 1898 N N . ASP A 1 263 ? -30.335 -27.813 -11.396 1.00 7.23 280 ASP A N 1
ATOM 1899 C CA . ASP A 1 263 ? -31.218 -28.108 -12.533 1.00 6.53 280 ASP A CA 1
ATOM 1900 C C . ASP A 1 263 ? -30.904 -27.218 -13.750 1.00 7.23 280 ASP A C 1
ATOM 1901 O O . ASP A 1 263 ? -31.695 -27.162 -14.701 1.00 6.75 280 ASP A O 1
ATOM 1906 N N . ASN A 1 264 ? -29.698 -26.610 -13.750 1.00 7.55 281 ASN A N 1
ATOM 1907 C CA . ASN A 1 264 ? -29.159 -25.902 -14.943 1.00 8.34 281 ASN A CA 1
ATOM 1908 C C . ASN A 1 264 ? -29.773 -24.522 -15.166 1.00 8.19 281 ASN A C 1
ATOM 1909 O O . ASN A 1 264 ? -29.573 -23.905 -16.243 1.00 9.34 281 ASN A O 1
ATOM 1914 N N . LEU A 1 265 ? -30.540 -24.062 -14.178 1.00 7.57 282 LEU A N 1
ATOM 1915 C CA . LEU A 1 265 ? -31.155 -22.729 -14.205 1.00 8.32 282 LEU A CA 1
ATOM 1916 C C . LEU A 1 265 ? -30.476 -21.692 -13.309 1.00 8.06 282 LEU A C 1
ATOM 1917 O O . LEU A 1 265 ? -29.824 -22.041 -12.303 1.00 7.75 282 LEU A O 1
ATOM 1922 N N . VAL A 1 266 ? -30.670 -20.413 -13.678 1.00 7.39 283 VAL A N 1
ATOM 1923 C CA . VAL A 1 266 ? -30.393 -19.313 -12.755 1.00 7.90 283 VAL A CA 1
ATOM 1924 C C . VAL A 1 266 ? -31.683 -18.927 -12.044 1.00 7.91 283 VAL A C 1
ATOM 1925 O O . VAL A 1 266 ? -32.696 -18.658 -12.723 1.00 8.12 283 VAL A O 1
ATOM 1929 N N . TYR A 1 267 ? -31.674 -18.911 -10.706 1.00 7.09 284 TYR A N 1
ATOM 1930 C CA . TYR A 1 267 ? -32.842 -18.462 -9.957 1.00 6.95 284 TYR A CA 1
ATOM 1931 C C . TYR A 1 267 ? -32.662 -17.019 -9.479 1.00 7.15 284 TYR A C 1
ATOM 1932 O O . TYR A 1 267 ? -31.593 -16.666 -9.001 1.00 7.24 284 TYR A O 1
ATOM 1941 N N . ILE A 1 268 ? -33.755 -16.256 -9.499 1.00 6.61 285 ILE A N 1
ATOM 1942 C CA . ILE A 1 268 ? -33.785 -14.890 -8.993 1.00 6.75 285 ILE A CA 1
ATOM 1943 C C . ILE A 1 268 ? -35.020 -14.791 -8.089 1.00 7.94 285 ILE A C 1
ATOM 1944 O O . ILE A 1 268 ? -36.160 -15.122 -8.535 1.00 7.37 285 ILE A O 1
ATOM 1949 N N . TRP A 1 269 ? -34.773 -14.356 -6.845 1.00 7.26 286 TRP A N 1
ATOM 1950 C CA . TRP A 1 269 ? -35.833 -14.177 -5.834 1.00 6.25 286 TRP A CA 1
ATOM 1951 C C . TRP A 1 269 ? -35.914 -12.711 -5.458 1.00 6.21 286 TRP A C 1
ATOM 1952 O O . TRP A 1 269 ? -34.917 -11.996 -5.494 1.00 6.17 286 TRP A O 1
ATOM 1963 N N . ASN A 1 270 ? -37.107 -12.278 -5.052 1.00 6.29 287 ASN A N 1
ATOM 1964 C CA . ASN A 1 270 ? -37.263 -10.969 -4.427 1.00 6.21 287 ASN A CA 1
ATOM 1965 C C . ASN A 1 270 ? -36.667 -11.050 -3.008 1.00 7.14 287 ASN A C 1
ATOM 1966 O O . ASN A 1 270 ? -37.034 -11.924 -2.200 1.00 6.57 287 ASN A O 1
ATOM 1971 N N . LEU A 1 271 ? -35.680 -10.197 -2.722 1.00 7.41 288 LEU A N 1
ATOM 1972 C CA . LEU A 1 271 ? -34.997 -10.293 -1.429 1.00 8.51 288 LEU A CA 1
ATOM 1973 C C . LEU A 1 271 ? -35.972 -10.174 -0.249 1.00 9.21 288 LEU A C 1
ATOM 1974 O O . LEU A 1 271 ? -35.900 -10.955 0.714 1.00 7.70 288 LEU A O 1
ATOM 1979 N N . GLN A 1 272 ? -36.887 -9.219 -0.349 1.00 8.42 289 GLN A N 1
ATOM 1980 C CA . GLN A 1 272 ? -37.789 -8.934 0.755 1.00 10.47 289 GLN A CA 1
ATOM 1981 C C . GLN A 1 272 ? -38.858 -10.020 0.879 1.00 9.15 289 GLN A C 1
ATOM 1982 O O . GLN A 1 272 ? -39.112 -10.496 1.981 1.00 11.03 289 GLN A O 1
ATOM 1988 N N . THR A 1 273 ? -39.512 -10.374 -0.231 1.00 8.71 290 THR A N 1
ATOM 1989 C CA . THR A 1 273 ? -40.684 -11.255 -0.137 1.00 8.83 290 THR A CA 1
ATOM 1990 C C . THR A 1 273 ? -40.332 -12.730 -0.233 1.00 8.23 290 THR A C 1
ATOM 1991 O O . THR A 1 273 ? -41.148 -13.575 0.159 1.00 8.45 290 THR A O 1
ATOM 1995 N N . LYS A 1 274 ? -39.140 -13.052 -0.776 1.00 7.03 291 LYS A N 1
ATOM 1996 C CA . LYS A 1 274 ? -38.634 -14.435 -0.870 1.00 7.55 291 LYS A CA 1
ATOM 1997 C C . LYS A 1 274 ? -39.256 -15.236 -2.009 1.00 7.46 291 LYS A C 1
ATOM 1998 O O . LYS A 1 274 ? -38.950 -16.435 -2.200 1.00 8.01 291 LYS A O 1
ATOM 2004 N N . GLU A 1 275 ? -40.144 -14.587 -2.770 1.00 7.64 292 GLU A N 1
ATOM 2005 C CA . GLU A 1 275 ? -40.734 -15.244 -3.934 1.00 8.87 292 GLU A CA 1
ATOM 2006 C C . GLU A 1 275 ? -39.721 -15.347 -5.076 1.00 8.28 292 GLU A C 1
ATOM 2007 O O . GLU A 1 275 ? -38.901 -14.434 -5.278 1.00 8.69 292 GLU A O 1
ATOM 2013 N N . ILE A 1 276 ? -39.782 -16.445 -5.830 1.00 6.90 293 ILE A N 1
ATOM 2014 C CA . ILE A 1 276 ? -39.061 -16.519 -7.082 1.00 7.34 293 ILE A CA 1
ATOM 2015 C C . ILE A 1 276 ? -39.680 -15.543 -8.064 1.00 8.23 293 ILE A C 1
ATOM 2016 O O . ILE A 1 276 ? -40.918 -15.547 -8.264 1.00 9.37 293 ILE A O 1
ATOM 2021 N N . VAL A 1 277 ? -38.842 -14.690 -8.656 1.00 8.32 294 VAL A N 1
ATOM 2022 C CA . VAL A 1 277 ? -39.302 -13.727 -9.677 1.00 8.35 294 VAL A CA 1
ATOM 2023 C C . VAL A 1 277 ? -38.866 -14.063 -11.133 1.00 8.82 294 VAL A C 1
ATOM 2024 O O . VAL A 1 277 ? -39.475 -13.585 -12.108 1.00 9.25 294 VAL A O 1
ATOM 2028 N N . GLN A 1 278 ? -37.809 -14.879 -11.284 1.00 7.94 295 GLN A N 1
ATOM 2029 C CA . GLN A 1 278 ? -37.463 -15.378 -12.598 1.00 8.54 295 GLN A CA 1
ATOM 2030 C C . GLN A 1 278 ? -36.556 -16.599 -12.511 1.00 9.70 295 GLN A C 1
ATOM 2031 O O . GLN A 1 278 ? -35.792 -16.755 -11.538 1.00 8.96 295 GLN A O 1
ATOM 2037 N N . LYS A 1 279 ? -36.627 -17.438 -13.545 1.00 9.09 296 LYS A N 1
ATOM 2038 C CA . LYS A 1 279 ? -35.680 -18.550 -13.733 1.00 9.29 296 LYS A CA 1
ATOM 2039 C C . LYS A 1 279 ? -35.110 -18.432 -15.146 1.00 9.29 296 LYS A C 1
ATOM 2040 O O . LYS A 1 279 ? -35.887 -18.362 -16.122 1.00 9.49 296 LYS A O 1
ATOM 2046 N N . LEU A 1 280 ? -33.785 -18.392 -15.253 1.00 7.19 297 LEU A N 1
ATOM 2047 C CA . LEU A 1 280 ? -33.107 -18.249 -16.562 1.00 8.49 297 LEU A CA 1
ATOM 2048 C C . LEU A 1 280 ? -32.677 -19.615 -17.113 1.00 8.92 297 LEU A C 1
ATOM 2049 O O . LEU A 1 280 ? -31.878 -20.346 -16.495 1.00 7.70 297 LEU A O 1
ATOM 2054 N N . GLN A 1 281 ? -33.249 -19.942 -18.276 1.00 9.24 298 GLN A N 1
ATOM 2055 C CA . GLN A 1 281 ? -32.994 -21.221 -18.926 1.00 9.79 298 GLN A CA 1
ATOM 2056 C C . GLN A 1 281 ? -32.058 -21.017 -20.098 1.00 9.51 298 GLN A C 1
ATOM 2057 O O . GLN A 1 281 ? -32.240 -20.068 -20.902 1.00 9.37 298 GLN A O 1
ATOM 2063 N N . GLY A 1 282 ? -31.125 -21.947 -20.252 1.00 9.54 299 GLY A N 1
ATOM 2064 C CA . GLY A 1 282 ? -30.217 -21.884 -21.381 1.00 9.27 299 GLY A CA 1
ATOM 2065 C C . GLY A 1 282 ? -28.992 -22.748 -21.221 1.00 8.86 299 GLY A C 1
ATOM 2066 O O . GLY A 1 282 ? -28.524 -23.335 -22.202 1.00 9.92 299 GLY A O 1
ATOM 2067 N N . HIS A 1 283 ? -28.472 -22.829 -19.998 1.00 8.13 300 HIS A N 1
ATOM 2068 C CA . HIS A 1 283 ? -27.311 -23.686 -19.778 1.00 8.93 300 HIS A CA 1
ATOM 2069 C C . HIS A 1 283 ? -27.646 -25.199 -19.924 1.00 8.92 300 HIS A C 1
ATOM 2070 O O . HIS A 1 283 ? -28.831 -25.597 -19.845 1.00 10.12 300 HIS A O 1
ATOM 2077 N N . THR A 1 284 ? -26.626 -26.007 -20.220 1.00 8.84 301 THR A N 1
ATOM 2078 C CA . THR A 1 284 ? -26.817 -27.451 -20.457 1.00 9.59 301 THR A CA 1
ATOM 2079 C C . THR A 1 284 ? -26.181 -28.289 -19.320 1.00 8.97 301 THR A C 1
ATOM 2080 O O . THR A 1 284 ? -26.162 -29.540 -19.378 1.00 9.55 301 THR A O 1
ATOM 2084 N N . ASP A 1 285 ? -25.667 -27.607 -18.294 1.00 8.12 302 ASP A N 1
ATOM 2085 C CA . ASP A 1 285 ? -25.173 -28.275 -17.075 1.00 7.52 302 ASP A CA 1
ATOM 2086 C C . ASP A 1 285 ? -25.377 -27.332 -15.865 1.00 7.28 302 ASP A C 1
ATOM 2087 O O . ASP A 1 285 ? -25.891 -26.220 -15.988 1.00 6.70 302 ASP A O 1
ATOM 2092 N N . VAL A 1 286 ? -25.005 -27.809 -14.682 1.00 6.69 303 VAL A N 1
ATOM 2093 C CA . VAL A 1 286 ? -25.184 -27.090 -13.451 1.00 7.52 303 VAL A CA 1
ATOM 2094 C C . VAL A 1 286 ? -24.613 -25.670 -13.583 1.00 7.29 303 VAL A C 1
ATOM 2095 O O . VAL A 1 286 ? -23.503 -25.494 -14.086 1.00 8.30 303 VAL A O 1
ATOM 2099 N N . VAL A 1 287 ? -25.357 -24.675 -13.117 1.00 7.53 304 VAL A N 1
ATOM 2100 C CA . VAL A 1 287 ? -24.866 -23.307 -13.086 1.00 6.64 304 VAL A CA 1
ATOM 2101 C C . VAL A 1 287 ? -24.170 -23.127 -11.716 1.00 7.76 304 VAL A C 1
ATOM 2102 O O . VAL A 1 287 ? -24.838 -23.071 -10.681 1.00 7.99 304 VAL A O 1
ATOM 2106 N N . ILE A 1 288 ? -22.840 -23.123 -11.726 1.00 6.48 305 ILE A N 1
ATOM 2107 C CA . ILE A 1 288 ? -22.024 -23.056 -10.497 1.00 6.97 305 ILE A CA 1
ATOM 2108 C C . ILE A 1 288 ? -21.770 -21.652 -9.969 1.00 6.80 305 ILE A C 1
ATOM 2109 O O . ILE A 1 288 ? -21.509 -21.459 -8.773 1.00 7.47 305 ILE A O 1
ATOM 2114 N N . SER A 1 289 ? -21.823 -20.668 -10.856 1.00 6.07 306 SER A N 1
ATOM 2115 C CA . SER A 1 289 ? -21.499 -19.318 -10.467 1.00 6.16 306 SER A CA 1
ATOM 2116 C C . SER A 1 289 ? -22.322 -18.318 -11.233 1.00 7.25 306 SER A C 1
ATOM 2117 O O . SER A 1 289 ? -22.616 -18.517 -12.442 1.00 6.56 306 SER A O 1
ATOM 2120 N N . THR A 1 290 ? -22.691 -17.248 -10.501 1.00 5.32 307 THR A N 1
ATOM 2121 C CA . THR A 1 290 ? -23.318 -16.077 -11.113 1.00 5.47 307 THR A CA 1
ATOM 2122 C C . THR A 1 290 ? -22.693 -14.815 -10.518 1.00 6.56 307 THR A C 1
ATOM 2123 O O . THR A 1 290 ? -22.092 -14.863 -9.434 1.00 7.38 307 THR A O 1
ATOM 2127 N N . ALA A 1 291 ? -22.785 -13.714 -11.250 1.00 6.23 308 ALA A N 1
ATOM 2128 C CA . ALA A 1 291 ? -22.316 -12.416 -10.764 1.00 6.26 308 ALA A CA 1
ATOM 2129 C C . ALA A 1 291 ? -23.210 -11.349 -11.322 1.00 7.78 308 ALA A C 1
ATOM 2130 O O . ALA A 1 291 ? -23.797 -11.519 -12.404 1.00 7.24 308 ALA A O 1
ATOM 2132 N N . CYS A 1 292 ? -23.340 -10.261 -10.564 1.00 6.31 309 CYS A N 1
ATOM 2133 C CA . CYS A 1 292 ? -24.218 -9.153 -10.999 1.00 7.36 309 CYS A CA 1
ATOM 2134 C C . CYS A 1 292 ? -23.385 -7.902 -11.284 1.00 7.47 309 CYS A C 1
ATOM 2135 O O . CYS A 1 292 ? -22.566 -7.502 -10.446 1.00 7.98 309 CYS A O 1
ATOM 2138 N N . HIS A 1 293 ? -23.637 -7.267 -12.429 1.00 5.72 310 HIS A N 1
ATOM 2139 C CA . HIS A 1 293 ? -22.847 -6.093 -12.850 1.00 6.89 310 HIS A CA 1
ATOM 2140 C C . HIS A 1 293 ? -23.042 -4.946 -11.826 1.00 6.76 310 HIS A C 1
ATOM 2141 O O . HIS A 1 293 ? -24.135 -4.826 -11.215 1.00 7.43 310 HIS A O 1
ATOM 2148 N N . PRO A 1 294 ? -21.987 -4.164 -11.549 1.00 7.55 311 PRO A N 1
ATOM 2149 C CA . PRO A 1 294 ? -22.158 -3.144 -10.524 1.00 7.35 311 PRO A CA 1
ATOM 2150 C C . PRO A 1 294 ? -23.048 -1.956 -10.869 1.00 7.51 311 PRO A C 1
ATOM 2151 O O . PRO A 1 294 ? -23.499 -1.256 -9.956 1.00 9.23 311 PRO A O 1
ATOM 2155 N N . THR A 1 295 ? -23.314 -1.708 -12.154 1.00 7.51 312 THR A N 1
ATOM 2156 C CA . THR A 1 295 ? -24.153 -0.553 -12.506 1.00 8.20 312 THR A CA 1
ATOM 2157 C C . THR A 1 295 ? -25.301 -0.835 -13.474 1.00 9.16 312 THR A C 1
ATOM 2158 O O . THR A 1 295 ? -26.325 -0.138 -13.418 1.00 9.35 312 THR A O 1
ATOM 2162 N N . GLU A 1 296 ? -25.135 -1.822 -14.352 1.00 7.95 313 GLU A N 1
ATOM 2163 C CA . GLU A 1 296 ? -26.179 -2.208 -15.293 1.00 8.52 313 GLU A CA 1
ATOM 2164 C C . GLU A 1 296 ? -26.888 -3.460 -14.773 1.00 7.43 313 GLU A C 1
ATOM 2165 O O . GLU A 1 296 ? -26.323 -4.233 -13.995 1.00 6.82 313 GLU A O 1
ATOM 2171 N N . ASN A 1 297 ? -28.141 -3.662 -15.200 1.00 7.19 314 ASN A N 1
ATOM 2172 C CA . ASN A 1 297 ? -28.842 -4.905 -14.815 1.00 6.89 314 ASN A CA 1
ATOM 2173 C C . ASN A 1 297 ? -28.394 -6.043 -15.702 1.00 7.50 314 ASN A C 1
ATOM 2174 O O . ASN A 1 297 ? -29.073 -6.410 -16.678 1.00 7.89 314 ASN A O 1
ATOM 2179 N N . ILE A 1 298 ? -27.203 -6.557 -15.381 1.00 5.61 315 ILE A N 1
ATOM 2180 C CA . ILE A 1 298 ? -26.610 -7.629 -16.164 1.00 7.32 315 ILE A CA 1
ATOM 2181 C C . ILE A 1 298 ? -26.171 -8.727 -15.201 1.00 6.35 315 ILE A C 1
ATOM 2182 O O . ILE A 1 298 ? -25.517 -8.434 -14.183 1.00 6.02 315 ILE A O 1
ATOM 2187 N N . ILE A 1 299 ? -26.513 -9.969 -15.542 1.00 5.81 316 ILE A N 1
ATOM 2188 C CA . ILE A 1 299 ? -26.096 -11.157 -14.798 1.00 6.36 316 ILE A CA 1
ATOM 2189 C C . ILE A 1 299 ? -25.170 -11.961 -15.706 1.00 6.98 316 ILE A C 1
ATOM 2190 O O . ILE A 1 299 ? -25.507 -12.151 -16.883 1.00 6.81 316 ILE A O 1
ATOM 2195 N N . ALA A 1 300 ? -24.021 -12.413 -15.158 1.00 6.31 317 ALA A N 1
ATOM 2196 C CA . ALA A 1 300 ? -23.189 -13.439 -15.839 1.00 5.40 317 ALA A CA 1
ATOM 2197 C C . ALA A 1 300 ? -23.445 -14.759 -15.124 1.00 5.44 317 ALA A C 1
ATOM 2198 O O . ALA A 1 300 ? -23.581 -14.788 -13.887 1.00 5.65 317 ALA A O 1
ATOM 2200 N N . SER A 1 301 ? -23.525 -15.824 -15.898 1.00 6.09 318 SER A N 1
ATOM 2201 C CA . SER A 1 301 ? -23.667 -17.174 -15.331 1.00 5.41 318 SER A CA 1
ATOM 2202 C C . SER A 1 301 ? -22.668 -18.103 -15.970 1.00 6.52 318 SER A C 1
ATOM 2203 O O . SER A 1 301 ? -22.274 -17.879 -17.130 1.00 8.06 318 SER A O 1
ATOM 2206 N N . ALA A 1 302 ? -22.232 -19.117 -15.222 1.00 6.07 319 ALA A N 1
ATOM 2207 C CA . ALA A 1 302 ? -21.229 -20.070 -15.734 1.00 6.96 319 ALA A CA 1
ATOM 2208 C C . ALA A 1 302 ? -21.598 -21.505 -15.365 1.00 6.44 319 ALA A C 1
ATOM 2209 O O . ALA A 1 302 ? -22.116 -21.741 -14.259 1.00 7.16 319 ALA A O 1
ATOM 2211 N N . ALA A 1 303 ? -21.301 -22.437 -16.271 1.00 6.16 320 ALA A N 1
ATOM 2212 C CA . ALA A 1 303 ? -21.748 -23.800 -16.057 1.00 6.86 320 ALA A CA 1
ATOM 2213 C C . ALA A 1 303 ? -20.646 -24.853 -16.143 1.00 6.97 320 ALA A C 1
ATOM 2214 O O . ALA A 1 303 ? -19.483 -24.557 -16.544 1.00 7.46 320 ALA A O 1
ATOM 2216 N N . LEU A 1 304 ? -20.999 -26.046 -15.663 1.00 7.04 321 LEU A N 1
ATOM 2217 C CA . LEU A 1 304 ? -20.037 -27.133 -15.479 1.00 7.61 321 LEU A CA 1
ATOM 2218 C C . LEU A 1 304 ? -19.670 -27.894 -16.784 1.00 8.35 321 LEU A C 1
ATOM 2219 O O . LEU A 1 304 ? -19.955 -27.396 -17.883 1.00 8.49 321 LEU A O 1
ATOM 2224 N N . GLU A 1 305 ? -19.023 -29.057 -16.618 1.00 8.04 322 GLU A N 1
ATOM 2225 C CA . GLU A 1 305 ? -18.252 -29.699 -17.706 1.00 8.25 322 GLU A CA 1
ATOM 2226 C C . GLU A 1 305 ? -19.007 -30.007 -18.996 1.00 7.26 322 GLU A C 1
ATOM 2227 O O . GLU A 1 305 ? -18.414 -29.996 -20.077 1.00 7.18 322 GLU A O 1
ATOM 2233 N N . ASN A 1 306 ? -20.313 -30.289 -18.891 1.00 7.16 323 ASN A N 1
ATOM 2234 C CA . ASN A 1 306 ? -21.055 -30.693 -20.093 1.00 7.37 323 ASN A CA 1
ATOM 2235 C C . ASN A 1 306 ? -21.430 -29.469 -20.945 1.00 7.90 323 ASN A C 1
ATOM 2236 O O . ASN A 1 306 ? -21.884 -29.633 -22.067 1.00 7.79 323 ASN A O 1
ATOM 2241 N N . ASP A 1 307 ? -21.228 -28.269 -20.384 1.00 6.93 324 ASP A N 1
ATOM 2242 C CA . ASP A 1 307 ? -21.691 -26.975 -20.951 1.00 7.60 324 ASP A CA 1
ATOM 2243 C C . ASP A 1 307 ? -20.450 -26.121 -21.348 1.00 7.22 324 ASP A C 1
ATOM 2244 O O . ASP A 1 307 ? -20.247 -25.861 -22.542 1.00 6.68 324 ASP A O 1
ATOM 2249 N N . LYS A 1 308 ? -19.617 -25.760 -20.371 1.00 6.96 325 LYS A N 1
ATOM 2250 C CA . LYS A 1 308 ? -18.353 -24.999 -20.564 1.00 6.78 325 LYS A CA 1
ATOM 2251 C C . LYS A 1 308 ? -18.541 -23.566 -20.996 1.00 7.32 325 LYS A C 1
ATOM 2252 O O . LYS A 1 308 ? -17.530 -22.888 -21.301 1.00 8.71 325 LYS A O 1
ATOM 2258 N N . THR A 1 309 ? -19.780 -23.052 -20.987 1.00 5.70 326 THR A N 1
ATOM 2259 C CA . THR A 1 309 ? -19.949 -21.644 -21.407 1.00 5.80 326 THR A CA 1
ATOM 2260 C C . THR A 1 309 ? -20.309 -20.725 -20.240 1.00 6.27 326 THR A C 1
ATOM 2261 O O . THR A 1 309 ? -20.764 -21.161 -19.191 1.00 5.69 326 THR A O 1
ATOM 2265 N N . ILE A 1 310 ? -20.190 -19.438 -20.528 1.00 5.59 327 ILE A N 1
ATOM 2266 C CA . ILE A 1 310 ? -20.593 -18.334 -19.671 1.00 6.05 327 ILE A CA 1
ATOM 2267 C C . ILE A 1 310 ? -21.697 -17.594 -20.449 1.00 6.22 327 ILE A C 1
ATOM 2268 O O . ILE A 1 310 ? -21.606 -17.487 -21.679 1.00 6.57 327 ILE A O 1
ATOM 2273 N N . LYS A 1 311 ? -22.743 -17.122 -19.763 1.00 6.03 328 LYS A N 1
ATOM 2274 C CA . LYS A 1 311 ? -23.800 -16.398 -20.480 1.00 6.09 328 LYS A CA 1
ATOM 2275 C C . LYS A 1 311 ? -24.005 -15.050 -19.800 1.00 6.97 328 LYS A C 1
ATOM 2276 O O . LYS A 1 311 ? -23.893 -14.970 -18.584 1.00 7.77 328 LYS A O 1
ATOM 2282 N N . LEU A 1 312 ? -24.303 -14.033 -20.598 1.00 6.07 329 LEU A N 1
ATOM 2283 C CA . LEU A 1 312 ? -24.620 -12.685 -20.112 1.00 5.75 329 LEU A CA 1
ATOM 2284 C C . LEU A 1 312 ? -26.080 -12.422 -20.413 1.00 6.92 329 LEU A C 1
ATOM 2285 O O . LEU A 1 312 ? -26.524 -12.564 -21.585 1.00 6.53 329 LEU A O 1
ATOM 2290 N N . TRP A 1 313 ? -26.803 -12.031 -19.374 1.00 7.43 330 TRP A N 1
ATOM 2291 C CA . TRP A 1 313 ? -28.239 -11.801 -19.458 1.00 7.27 330 TRP A CA 1
ATOM 2292 C C . TRP A 1 313 ? -28.468 -10.336 -19.060 1.00 8.12 330 TRP A C 1
ATOM 2293 O O . TRP A 1 313 ? -27.795 -9.832 -18.169 1.00 8.43 330 TRP A O 1
ATOM 2304 N N . LYS A 1 314 ? -29.444 -9.676 -19.678 1.00 6.76 331 LYS A N 1
ATOM 2305 C CA . LYS A 1 314 ? -29.709 -8.270 -19.344 1.00 7.42 331 LYS A CA 1
ATOM 2306 C C . LYS A 1 314 ? -31.202 -8.057 -19.143 1.00 7.88 331 LYS A C 1
ATOM 2307 O O . LYS A 1 314 ? -32.013 -8.655 -19.873 1.00 8.97 331 LYS A O 1
ATOM 2313 N N . SER A 1 315 ? -31.546 -7.220 -18.157 1.00 6.99 332 SER A N 1
ATOM 2314 C CA . SER A 1 315 ? -32.922 -6.899 -17.820 1.00 9.16 332 SER A CA 1
ATOM 2315 C C . SER A 1 315 ? -33.129 -5.378 -17.912 1.00 10.83 332 SER A C 1
ATOM 2316 O O . SER A 1 315 ? -32.221 -4.597 -17.662 1.00 10.62 332 SER A O 1
ATOM 2319 N N . ASP A 1 316 ? -34.350 -4.968 -18.224 1.00 12.31 333 ASP A N 1
ATOM 2320 C CA . ASP A 1 316 ? -34.721 -3.539 -18.163 1.00 14.45 333 ASP A CA 1
ATOM 2321 C C . ASP A 1 316 ? -34.919 -2.985 -16.747 1.00 15.60 333 ASP A C 1
ATOM 2322 O O . ASP A 1 316 ? -35.093 -1.752 -16.588 1.00 17.02 333 ASP A O 1
ATOM 2327 N N . CYS A 1 317 ? -34.947 -3.867 -15.738 1.00 15.83 334 CYS A N 1
ATOM 2328 C CA . CYS A 1 317 ? -35.181 -3.468 -14.342 1.00 17.57 334 CYS A CA 1
ATOM 2329 C C . CYS A 1 317 ? -34.632 -4.483 -13.340 1.00 17.42 334 CYS A C 1
ATOM 2330 O O . CYS A 1 317 ? -34.724 -4.248 -12.129 1.00 18.89 334 CYS A O 1
ATOM 2334 N N . ALA B 2 1 ? -11.208 -29.538 -7.605 1.00 6.61 1 ALA B N 1
ATOM 2335 C CA . ALA B 2 1 ? -11.712 -28.130 -7.695 1.00 6.92 1 ALA B CA 1
ATOM 2336 C C . ALA B 2 1 ? -13.239 -28.062 -7.547 1.00 8.35 1 ALA B C 1
ATOM 2337 O O . ALA B 2 1 ? -13.907 -29.097 -7.600 1.00 8.89 1 ALA B O 1
ATOM 2339 N N . ARG B 2 2 ? -13.761 -26.845 -7.397 1.00 7.85 2 ARG B N 1
ATOM 2340 C CA . ARG B 2 2 ? -15.175 -26.582 -7.178 1.00 8.51 2 ARG B CA 1
ATOM 2341 C C . ARG B 2 2 ? -16.081 -27.291 -8.175 1.00 8.34 2 ARG B C 1
ATOM 2342 O O . ARG B 2 2 ? -17.271 -27.515 -7.939 1.00 8.86 2 ARG B O 1
ATOM 2350 N N . THR B 2 3 ? -15.529 -27.542 -9.351 1.00 8.95 3 THR B N 1
ATOM 2351 C CA . THR B 2 3 ? -16.317 -28.116 -10.454 1.00 8.76 3 THR B CA 1
ATOM 2352 C C . THR B 2 3 ? -16.529 -29.619 -10.335 1.00 9.59 3 THR B C 1
ATOM 2353 O O . THR B 2 3 ? -17.211 -30.212 -11.192 1.00 8.56 3 THR B O 1
ATOM 2363 N N . GLN B 2 5 ? -17.367 -32.921 -7.156 1.00 13.70 5 GLN B N 1
ATOM 2364 C CA . GLN B 2 5 ? -17.659 -33.558 -5.841 1.00 15.92 5 GLN B CA 1
ATOM 2365 C C . GLN B 2 5 ? -19.151 -33.553 -5.473 1.00 16.48 5 GLN B C 1
ATOM 2366 O O . GLN B 2 5 ? -19.989 -33.790 -6.365 1.00 17.58 5 GLN B O 1
#

Nearest PDB structures (foldseek):
  6ufx-assembly1_A  TM=1.002E+00  e=2.470E-58  Homo sapiens
  4cy3-assembly1_A  TM=1.002E+00  e=7.101E-58  Drosophila melanogaster
  8ok1-assembly1_A  TM=1.003E+00  e=1.174E-57  Mus musculus
  3mxx-assembly1_A  TM=1.001E+00  e=1.942E-57  Homo sapiens
  2gnq-assembly1_A  TM=1.000E+00  e=2.625E-57  Homo sapiens

Foldseek 3Di:
DWDWDFDDKAFDQQFFKQEWEAQLVLQWIWTFWQSQKIWIAGRPRRHTDDIQHDDPGGWREKEAANVRQWIWTWFQSQWIFIAGVVVSDGPEIQHDGPGGWHEKYAANNRQWMWTWAQSQWIWIAGPVVSYTDDIANHGDGGKQYWEAFDRRQWIWIFFQQQWIWIAGRVPRDTPDIAHDPDRAGWQYWYAANVRQWIWIDGLPQKIFIARPVVSGTDDIAHDAHGNDHSAYWDFADQPQTWIWTWGQVQWIWIARPVPNHTDDIHDDFPGTFRYWYARNHFRKIWTTGGGVGNMIIIIHTPD/DVVD